Protein AF-D2K7D6-F1 (afdb_monomer_lite)

InterPro domains:
  IPR004213 Flt3 ligand [PF02947] (32-162)
  IPR004213 Flt3 ligand [PTHR11032] (1-205)
  IPR009079 Four-helical cytokine-like, core [G3DSA:1.20.1250.10] (30-163)
  IPR009079 Four-helical cytokine-like, core [SSF47266] (31-163)

Organism: Sus scrofa (NCBI:txid9823)

Sequence (205 aa):
MVVPAPAWSPTTSLLLLLLLLLLSPGLLGSPDCSFPHSPISSTFANTIRQLSDYLLQDYPVTVASNLQDDELCGAFWRLVLAQRWMGQLKTVAGSQMQKLLEAVNTEIVFVTSCALQPLPSCLRFVQANISHLLQDTSQQLVALKPWITRRNFSRCLELQCQPDPSTLLPPRSPGALEATSLPAPQASLLLLLLLLLLPAALLLL

Radius of gyration: 27.27 Å; chains: 1; bounding box: 78×63×63 Å

Foldseek 3Di:
DDDDDDPDDPVVVVVVVVVVVVVPPPPPPLFWAADQDQLADPCLLVLLVVLVVPDPQQPKDKFWPFFDPDLQQPLLVLLVRLLVVLVVCLVVDDPVSNVSSVSNNSNRVSSVVTQADDADPPTDIDIDTVNVSSVSNVVSSVSCRVCRNPDICSVNSYTDGHPDPVPPDPDPDPDDDDDDDDDDDPPPVVVVVVVVCVVVVVVVD

Structure (mmCIF, N/CA/C/O backbone):
data_AF-D2K7D6-F1
#
_entry.id   AF-D2K7D6-F1
#
loop_
_atom_site.group_PDB
_atom_site.id
_atom_site.type_symbol
_atom_site.label_atom_id
_atom_site.label_alt_id
_atom_site.label_comp_id
_atom_site.label_asym_id
_atom_site.label_entity_id
_atom_site.label_seq_id
_atom_site.pdbx_PDB_ins_code
_atom_site.Cartn_x
_atom_site.Cartn_y
_atom_site.Cartn_z
_atom_site.occupancy
_atom_site.B_iso_or_equiv
_atom_site.auth_seq_id
_atom_site.auth_comp_id
_atom_site.auth_asym_id
_atom_site.auth_atom_id
_atom_site.pdbx_PDB_model_num
ATOM 1 N N . MET A 1 1 ? 60.809 44.481 -20.560 1.00 37.22 1 MET A N 1
ATOM 2 C CA . MET A 1 1 ? 59.369 44.630 -20.261 1.00 37.22 1 MET A CA 1
ATOM 3 C C . MET A 1 1 ? 58.824 43.243 -19.978 1.00 37.22 1 MET A C 1
ATOM 5 O O . MET A 1 1 ? 58.854 42.415 -20.876 1.00 37.22 1 MET A O 1
ATOM 9 N N . VAL A 1 2 ? 58.443 42.954 -18.735 1.00 41.75 2 VAL A N 1
ATOM 10 C CA . VAL A 1 2 ? 57.809 41.680 -18.365 1.00 41.75 2 VAL A CA 1
ATOM 11 C C . VAL A 1 2 ? 56.326 41.975 -18.196 1.00 41.75 2 VAL A C 1
ATOM 13 O O . VAL A 1 2 ? 55.949 42.752 -17.325 1.00 41.75 2 VAL A O 1
ATOM 16 N N . VAL A 1 3 ? 55.513 41.413 -19.086 1.00 40.88 3 VAL A N 1
ATOM 17 C CA . VAL A 1 3 ? 54.052 41.428 -18.989 1.00 40.88 3 VAL A CA 1
ATOM 18 C C . VAL A 1 3 ? 53.661 40.315 -18.015 1.00 40.88 3 VAL A C 1
ATOM 20 O O . VAL A 1 3 ? 54.024 39.165 -18.271 1.00 40.88 3 VAL A O 1
ATOM 23 N N . PRO A 1 4 ? 52.966 40.593 -16.900 1.00 46.28 4 PRO A N 1
ATOM 24 C CA . PRO A 1 4 ? 52.428 39.526 -16.075 1.00 46.28 4 PRO A CA 1
ATOM 25 C C . PRO A 1 4 ? 51.208 38.927 -16.783 1.00 46.28 4 PRO A C 1
ATOM 27 O O . PRO A 1 4 ? 50.236 39.622 -17.074 1.00 46.28 4 PRO A O 1
ATOM 30 N N . ALA A 1 5 ? 51.279 37.632 -17.089 1.00 48.84 5 ALA A N 1
ATOM 31 C CA . ALA A 1 5 ? 50.125 36.851 -17.514 1.00 48.84 5 ALA A CA 1
ATOM 32 C C . ALA A 1 5 ? 49.114 36.755 -16.353 1.00 48.84 5 ALA A C 1
ATOM 34 O O . ALA A 1 5 ? 49.532 36.650 -15.195 1.00 48.84 5 ALA A O 1
ATOM 35 N N . PRO A 1 6 ? 47.798 36.786 -16.621 1.00 48.72 6 PRO A N 1
ATOM 36 C CA . PRO A 1 6 ? 46.801 36.703 -15.567 1.00 48.72 6 PRO A CA 1
ATOM 37 C C . PRO A 1 6 ? 46.846 35.313 -14.921 1.00 48.72 6 PRO A C 1
ATOM 39 O O . PRO A 1 6 ? 46.703 34.288 -15.585 1.00 48.72 6 PRO A O 1
ATOM 42 N N . ALA A 1 7 ? 47.050 35.288 -13.605 1.00 50.78 7 ALA A N 1
ATOM 43 C CA . ALA A 1 7 ? 46.958 34.087 -12.792 1.00 50.78 7 ALA A CA 1
ATOM 44 C C . ALA A 1 7 ? 45.483 33.682 -12.669 1.00 50.78 7 ALA A C 1
ATOM 46 O O . ALA A 1 7 ? 44.746 34.215 -11.840 1.00 50.78 7 ALA A O 1
ATOM 47 N N . TRP A 1 8 ? 45.028 32.762 -13.515 1.00 48.84 8 TRP A N 1
ATOM 48 C CA . TRP A 1 8 ? 43.714 32.147 -13.350 1.00 48.84 8 TRP A CA 1
ATOM 49 C C . TRP A 1 8 ? 43.804 31.136 -12.211 1.00 48.84 8 TRP A C 1
ATOM 51 O O . TRP A 1 8 ? 44.535 30.148 -12.283 1.00 48.84 8 TRP A O 1
ATOM 61 N N . SER A 1 9 ? 43.110 31.428 -1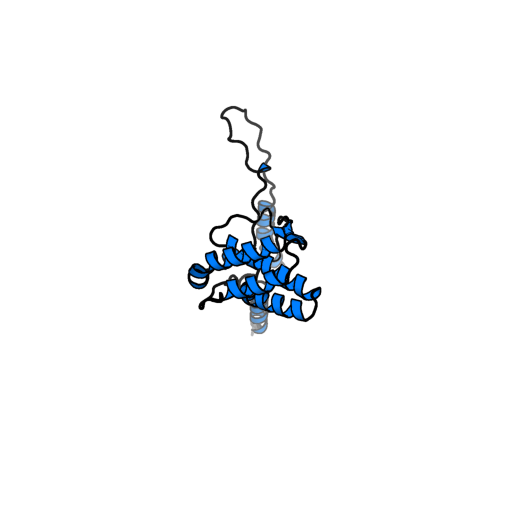1.114 1.00 56.53 9 SER A N 1
ATOM 62 C CA . SER A 1 9 ? 43.098 30.583 -9.929 1.00 56.53 9 SER A CA 1
ATOM 63 C C . SER A 1 9 ? 42.321 29.284 -10.214 1.00 56.53 9 SER A C 1
ATOM 65 O O . SER A 1 9 ? 41.151 29.339 -10.604 1.00 56.53 9 SER A O 1
ATOM 67 N N . PRO A 1 10 ? 42.914 28.094 -9.992 1.00 55.75 10 PRO A N 1
ATOM 68 C CA . PRO A 1 10 ? 42.275 26.800 -10.276 1.00 55.75 10 PRO A CA 1
ATOM 69 C C . PRO A 1 10 ? 41.040 26.514 -9.399 1.00 55.75 10 PRO A C 1
ATOM 71 O O . PRO A 1 10 ? 40.272 25.594 -9.670 1.00 55.75 10 PRO A O 1
ATOM 74 N N . THR A 1 11 ? 40.807 27.324 -8.366 1.00 58.69 11 THR A N 1
ATOM 75 C CA . THR A 1 11 ? 39.645 27.249 -7.472 1.00 58.69 11 THR A CA 1
ATOM 76 C C . THR A 1 11 ? 38.345 27.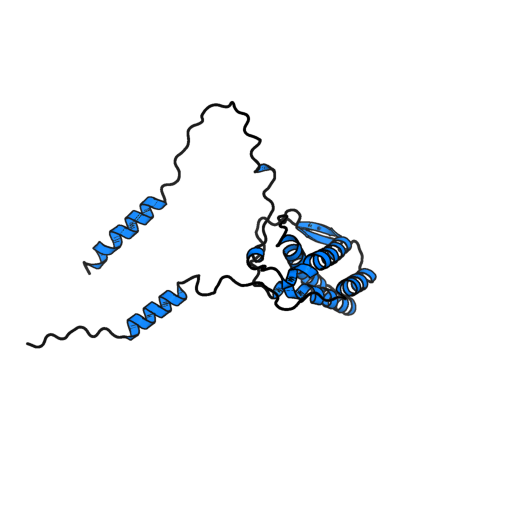739 -8.111 1.00 58.69 11 THR A C 1
ATOM 78 O O . THR A 1 11 ? 37.277 27.256 -7.741 1.00 58.69 11 THR A O 1
ATOM 81 N N . THR A 1 12 ? 38.406 28.640 -9.098 1.00 59.56 12 THR A N 1
ATOM 82 C CA . THR A 1 12 ? 37.202 29.161 -9.775 1.00 59.56 12 THR A CA 1
ATOM 83 C C . THR A 1 12 ? 36.554 28.126 -10.695 1.00 59.56 12 THR A C 1
ATOM 85 O O . THR A 1 12 ? 35.333 27.999 -10.693 1.00 59.56 12 THR A O 1
ATOM 88 N N . SER A 1 13 ? 37.353 27.313 -11.398 1.00 64.19 13 SER A N 1
ATOM 89 C CA . SER A 1 13 ? 36.845 26.199 -12.219 1.00 64.19 13 SER A CA 1
ATOM 90 C C . SER A 1 13 ? 36.208 25.090 -11.382 1.00 64.19 13 SER A C 1
ATOM 92 O O . SER A 1 13 ? 35.187 24.543 -11.783 1.00 64.19 13 SER A O 1
ATOM 94 N N . LEU A 1 14 ? 36.758 24.788 -10.201 1.00 68.25 14 LEU A N 1
ATOM 95 C CA . LEU A 1 14 ? 36.192 23.800 -9.272 1.00 68.25 14 LEU A CA 1
ATOM 96 C C . LEU A 1 14 ? 34.847 24.253 -8.692 1.00 68.25 14 LEU A C 1
ATOM 98 O O . LEU A 1 14 ? 33.922 23.451 -8.601 1.00 68.25 14 LEU A O 1
ATOM 102 N N . LEU A 1 15 ? 34.723 25.537 -8.344 1.00 69.62 15 LEU A N 1
ATOM 103 C CA . LEU A 1 15 ? 33.465 26.122 -7.873 1.00 69.62 15 LEU A CA 1
ATOM 104 C C . LEU A 1 15 ? 32.396 26.154 -8.968 1.00 69.62 15 LEU A C 1
ATOM 106 O O . LEU A 1 15 ? 31.248 25.817 -8.694 1.00 69.62 15 LEU A O 1
ATOM 110 N N . LEU A 1 16 ? 32.771 26.501 -10.203 1.00 68.81 16 LEU A N 1
ATOM 111 C CA . LEU A 1 16 ? 31.870 26.442 -11.356 1.00 68.81 16 LEU A CA 1
ATOM 112 C C . LEU A 1 16 ? 31.420 25.006 -11.642 1.00 68.81 16 LEU A C 1
ATOM 114 O O . LEU A 1 16 ? 30.233 24.784 -11.850 1.00 68.81 16 LEU A O 1
ATOM 118 N N . LEU A 1 17 ? 32.329 24.028 -11.584 1.00 68.25 17 LEU A N 1
ATOM 119 C CA . LEU A 1 17 ? 32.000 22.615 -11.783 1.00 68.25 17 LEU A CA 1
ATOM 120 C C . LEU A 1 17 ? 31.064 22.086 -10.685 1.00 68.25 17 LEU A C 1
ATOM 122 O O . LEU A 1 17 ? 30.105 21.382 -10.986 1.00 68.25 17 LEU A O 1
ATOM 126 N N . LEU A 1 18 ? 31.310 22.458 -9.423 1.00 71.56 18 LEU A N 1
ATOM 127 C CA . LEU A 1 18 ? 30.457 22.103 -8.287 1.00 71.56 18 LEU A CA 1
ATOM 128 C C . LEU A 1 18 ? 29.068 22.748 -8.406 1.00 71.56 18 LEU A C 1
ATOM 130 O O . LEU A 1 18 ? 28.060 22.094 -8.153 1.00 71.56 18 LEU A O 1
ATOM 134 N N . LEU A 1 19 ? 29.010 24.011 -8.836 1.00 71.38 19 LEU A N 1
ATOM 135 C CA . LEU A 1 19 ? 27.761 24.728 -9.078 1.00 71.38 19 LEU A CA 1
ATOM 136 C C . LEU A 1 19 ? 26.983 24.108 -10.248 1.00 71.38 19 LEU A C 1
ATOM 138 O O . LEU A 1 19 ? 25.782 23.909 -10.124 1.00 71.38 19 LEU A O 1
ATOM 142 N N . LEU A 1 20 ? 27.651 23.721 -11.341 1.00 66.38 20 LEU A N 1
ATOM 143 C CA . LEU A 1 20 ? 27.042 22.971 -12.449 1.00 66.38 20 LEU A CA 1
ATOM 144 C C . LEU A 1 20 ? 26.535 21.591 -12.006 1.00 66.38 20 LEU A C 1
ATOM 146 O O . LEU A 1 20 ? 25.467 21.175 -12.451 1.00 66.38 20 LEU A O 1
ATOM 150 N N . LEU A 1 21 ? 27.247 20.903 -11.106 1.00 61.72 21 LEU A N 1
ATOM 151 C CA . LEU A 1 21 ? 26.786 19.642 -10.515 1.00 61.72 21 LEU A CA 1
ATOM 152 C C . LEU A 1 21 ? 25.513 19.834 -9.678 1.00 61.72 21 LEU A C 1
ATOM 154 O O . LEU A 1 21 ? 24.592 19.029 -9.772 1.00 61.72 21 LEU A O 1
ATOM 158 N N . LEU A 1 22 ? 25.454 20.910 -8.887 1.00 61.81 22 LEU A N 1
ATOM 159 C CA . LEU A 1 22 ? 24.301 21.265 -8.051 1.00 61.81 22 LEU A CA 1
ATOM 160 C C . LEU A 1 22 ? 23.106 21.776 -8.872 1.00 61.81 22 LEU A C 1
ATOM 162 O O . LEU A 1 22 ? 21.964 21.601 -8.456 1.00 61.81 22 LEU A O 1
ATOM 166 N N . LEU A 1 23 ? 23.359 22.398 -10.029 1.00 60.03 23 LEU A N 1
ATOM 167 C CA . LEU A 1 23 ? 22.335 22.903 -10.952 1.00 60.03 23 LEU A CA 1
ATOM 168 C C . LEU A 1 23 ? 21.875 21.864 -11.981 1.00 60.03 23 LEU A C 1
ATOM 170 O O . LEU A 1 23 ? 20.952 22.152 -12.739 1.00 60.03 23 LEU A O 1
ATOM 174 N N . SER A 1 24 ? 22.486 20.677 -12.023 1.00 50.28 24 SER A N 1
ATOM 175 C CA . SER A 1 24 ? 22.060 19.577 -12.888 1.00 50.28 24 SER A CA 1
ATOM 176 C C . SER A 1 24 ? 20.915 18.813 -12.216 1.00 50.28 24 SER A C 1
ATOM 178 O O . SER A 1 24 ? 21.180 18.009 -11.321 1.00 50.28 24 SER A O 1
ATOM 180 N N . PRO A 1 25 ? 19.651 18.937 -12.664 1.00 51.78 25 PRO A N 1
ATOM 181 C CA . PRO A 1 25 ? 18.528 18.196 -12.084 1.00 51.78 25 PRO A CA 1
ATOM 182 C C . PRO A 1 25 ? 18.552 16.695 -12.450 1.00 51.78 25 PRO A C 1
ATOM 184 O O . PRO A 1 25 ? 17.555 16.005 -12.273 1.00 51.78 25 PRO A O 1
ATOM 187 N N . GLY A 1 26 ? 19.659 16.191 -13.009 1.00 49.06 26 GLY A N 1
ATOM 188 C CA . GLY A 1 26 ? 19.731 14.909 -13.716 1.00 49.06 26 GLY A CA 1
ATOM 189 C C . GLY A 1 26 ? 20.963 14.050 -13.423 1.00 49.06 26 GLY A C 1
ATOM 190 O O . GLY A 1 26 ? 21.251 13.152 -14.206 1.00 49.06 26 GLY A O 1
ATOM 191 N N . LEU A 1 27 ? 21.706 14.308 -12.336 1.00 42.00 27 LEU A N 1
ATOM 192 C CA . LEU A 1 27 ? 22.796 13.420 -11.880 1.00 42.00 27 LEU A CA 1
ATOM 193 C C . LEU A 1 27 ? 22.368 12.412 -10.802 1.00 42.00 27 LEU A C 1
ATOM 195 O O . LEU A 1 27 ? 23.101 11.460 -10.540 1.00 42.00 27 LEU A O 1
ATOM 199 N N . LEU A 1 28 ? 21.168 12.555 -10.230 1.00 49.25 28 LEU A N 1
ATOM 200 C CA . LEU A 1 28 ? 20.452 11.388 -9.727 1.00 49.25 28 LEU A CA 1
ATOM 201 C C . LEU A 1 28 ? 19.861 10.710 -10.958 1.00 49.25 28 LEU A C 1
ATOM 203 O O . LEU A 1 28 ? 18.967 11.270 -11.591 1.00 49.25 28 LEU A O 1
ATOM 207 N N . GLY A 1 29 ? 20.372 9.532 -11.316 1.00 50.28 29 GLY A N 1
ATOM 208 C CA . GLY A 1 29 ? 19.696 8.677 -12.288 1.00 50.28 29 GLY A CA 1
ATOM 209 C C . GLY A 1 29 ? 18.206 8.591 -11.953 1.00 50.28 29 GLY A C 1
ATOM 210 O O . GLY A 1 29 ? 17.836 8.681 -10.778 1.00 50.28 29 GLY A O 1
ATOM 211 N N . SER A 1 30 ? 17.360 8.473 -12.983 1.00 55.94 30 SER A N 1
ATOM 212 C CA . SER A 1 30 ? 15.923 8.238 -12.794 1.00 55.94 30 SER A CA 1
ATOM 213 C C . SER A 1 30 ? 15.748 7.231 -11.658 1.00 55.94 30 SER A C 1
ATOM 215 O O . SER A 1 30 ? 16.384 6.178 -11.733 1.00 55.94 30 SER A O 1
ATOM 217 N N . PRO A 1 31 ? 14.972 7.541 -10.602 1.00 74.19 31 PRO A N 1
ATOM 218 C CA . PRO A 1 31 ? 14.850 6.639 -9.471 1.00 74.19 31 PRO A CA 1
ATOM 219 C C . PRO A 1 31 ? 14.444 5.260 -9.988 1.00 74.19 31 PRO A C 1
ATOM 221 O O . PRO A 1 31 ? 13.427 5.112 -10.667 1.00 74.19 31 PRO A O 1
ATOM 224 N N . ASP A 1 32 ? 15.296 4.270 -9.737 1.00 89.00 32 ASP A N 1
ATOM 225 C CA . ASP A 1 32 ? 15.058 2.918 -10.204 1.00 89.00 32 ASP A CA 1
ATOM 226 C C . ASP A 1 32 ? 14.166 2.173 -9.214 1.00 89.00 32 ASP A C 1
ATOM 228 O O . ASP A 1 32 ? 14.397 2.192 -8.006 1.00 89.00 32 ASP A O 1
ATOM 232 N N . CYS A 1 33 ? 13.136 1.500 -9.726 1.00 95.44 33 CYS A N 1
ATOM 233 C CA . CYS A 1 33 ? 12.249 0.662 -8.927 1.00 95.44 33 CYS A CA 1
ATOM 234 C C . CYS A 1 33 ? 12.210 -0.738 -9.539 1.00 95.44 33 CYS A C 1
ATOM 236 O O . CYS A 1 33 ? 11.557 -0.990 -10.551 1.00 95.44 33 CYS A O 1
ATOM 238 N N . SER A 1 34 ? 12.957 -1.663 -8.942 1.00 96.38 34 SER A N 1
ATOM 239 C CA . SER A 1 34 ? 12.969 -3.077 -9.318 1.00 96.38 34 SER A CA 1
ATOM 240 C C . SER A 1 34 ? 13.308 -3.937 -8.105 1.00 96.38 34 SER A C 1
ATOM 242 O O . SER A 1 34 ? 13.940 -3.465 -7.160 1.00 96.38 34 SER A O 1
ATOM 244 N N . PHE A 1 35 ? 12.878 -5.198 -8.125 1.00 96.88 35 PHE A N 1
ATOM 245 C CA . PHE A 1 35 ? 13.031 -6.106 -6.992 1.00 96.88 35 PHE A CA 1
ATOM 246 C C . PHE A 1 35 ? 13.823 -7.349 -7.418 1.00 96.88 35 PHE A C 1
ATOM 248 O O . PHE A 1 35 ? 13.257 -8.243 -8.045 1.00 96.88 35 PHE A O 1
ATOM 255 N N . PRO A 1 36 ? 15.124 -7.452 -7.087 1.00 95.12 36 PRO A N 1
ATOM 256 C CA . PRO A 1 36 ? 15.937 -8.622 -7.444 1.00 95.12 36 PRO A CA 1
ATOM 257 C C . PRO A 1 36 ? 15.426 -9.926 -6.815 1.00 95.12 36 PRO A C 1
ATOM 259 O O . PRO A 1 36 ? 15.529 -11.006 -7.397 1.00 95.12 36 PRO A O 1
ATOM 262 N N . HIS A 1 37 ? 14.844 -9.819 -5.622 1.00 96.50 37 HIS A N 1
ATOM 263 C CA . HIS A 1 37 ? 14.204 -10.911 -4.900 1.00 96.50 37 HIS A CA 1
ATOM 264 C C . HIS A 1 37 ? 12.731 -10.589 -4.693 1.00 96.50 37 HIS A C 1
ATOM 266 O O . HIS A 1 37 ? 12.361 -9.421 -4.614 1.00 96.50 37 HIS A O 1
ATOM 272 N N . SER A 1 38 ? 11.884 -11.618 -4.616 1.00 97.31 38 SER A N 1
ATOM 273 C CA . SER A 1 38 ? 10.446 -11.403 -4.446 1.00 97.31 38 SER A CA 1
ATOM 274 C C . SER A 1 38 ? 10.173 -10.849 -3.046 1.00 97.31 38 SER A C 1
ATOM 276 O O . SER A 1 38 ? 10.440 -11.558 -2.075 1.00 97.31 38 SER A O 1
ATOM 278 N N . PRO A 1 39 ? 9.624 -9.626 -2.918 1.00 97.69 39 PRO A N 1
ATOM 279 C CA . PRO A 1 39 ? 9.245 -9.083 -1.620 1.00 97.69 39 PRO A CA 1
ATOM 280 C C . PRO A 1 39 ? 7.881 -9.613 -1.150 1.00 97.69 39 PRO A C 1
ATOM 282 O O . PRO A 1 39 ? 7.474 -9.358 -0.023 1.00 97.69 39 PRO A O 1
ATOM 285 N N . ILE A 1 40 ? 7.157 -10.336 -2.013 1.00 98.19 40 ILE A N 1
ATOM 286 C CA . ILE A 1 40 ? 5.804 -10.827 -1.752 1.00 98.19 40 ILE A CA 1
ATOM 287 C C . ILE A 1 40 ? 5.894 -12.229 -1.148 1.00 98.19 40 ILE A C 1
ATOM 289 O O . ILE A 1 40 ? 6.286 -13.184 -1.831 1.00 98.19 40 ILE A O 1
ATOM 293 N N . SER A 1 41 ? 5.462 -12.365 0.107 1.00 98.19 41 SER A N 1
ATOM 294 C CA . SER A 1 41 ? 5.402 -13.636 0.838 1.00 98.19 41 SER A CA 1
ATOM 295 C C . SER A 1 41 ? 4.561 -14.704 0.118 1.00 98.19 41 SER A C 1
ATOM 297 O O . SER A 1 41 ? 3.809 -14.428 -0.816 1.00 98.19 41 SER A O 1
ATOM 299 N N . SER A 1 42 ? 4.672 -15.972 0.507 1.00 97.62 42 SER A N 1
ATOM 300 C CA . SER A 1 42 ? 3.695 -17.010 0.138 1.00 97.62 42 SER A CA 1
ATOM 301 C C . SER A 1 42 ? 2.474 -17.029 1.067 1.00 97.62 42 SER A C 1
ATOM 303 O O . SER A 1 42 ? 1.453 -17.613 0.710 1.00 97.62 42 SER A O 1
ATOM 305 N N . THR A 1 43 ? 2.555 -16.385 2.235 1.00 98.00 43 THR A N 1
ATOM 306 C CA . THR A 1 43 ? 1.541 -16.460 3.297 1.00 98.00 43 THR A CA 1
ATOM 307 C C . THR A 1 43 ? 0.637 -15.234 3.396 1.00 98.00 43 THR A C 1
ATOM 309 O O . THR A 1 43 ? -0.274 -15.253 4.222 1.00 98.00 43 THR A O 1
ATOM 312 N N . PHE A 1 44 ? 0.815 -14.209 2.550 1.00 98.44 44 PHE A N 1
ATOM 313 C CA . PHE A 1 44 ? 0.068 -12.942 2.644 1.00 98.44 44 PHE A CA 1
ATOM 314 C C . PHE A 1 44 ? -1.451 -13.132 2.716 1.00 98.44 44 PHE A C 1
ATOM 316 O O . PHE A 1 44 ? -2.128 -12.439 3.468 1.00 98.44 44 PHE A O 1
ATOM 323 N N . ALA A 1 45 ? -2.007 -14.098 1.977 1.00 98.44 45 ALA A N 1
ATOM 324 C CA . ALA A 1 45 ? -3.445 -14.353 1.971 1.00 98.44 45 ALA A CA 1
ATOM 325 C C . ALA A 1 45 ? -3.954 -14.817 3.345 1.00 98.44 45 ALA A C 1
ATOM 327 O O . ALA A 1 45 ? -5.070 -14.486 3.739 1.00 98.44 45 ALA A O 1
ATOM 328 N N . ASN A 1 46 ? -3.134 -15.565 4.089 1.00 98.50 46 ASN A N 1
ATOM 329 C CA . ASN A 1 46 ? -3.459 -15.956 5.453 1.00 98.50 46 ASN A CA 1
ATOM 330 C C . ASN A 1 46 ? -3.342 -14.771 6.417 1.00 98.50 46 ASN A C 1
ATOM 332 O O . ASN A 1 46 ? -4.234 -14.582 7.235 1.00 98.50 46 ASN A O 1
ATOM 336 N N . THR A 1 47 ? -2.300 -13.950 6.272 1.00 98.56 47 THR A N 1
ATOM 337 C CA . THR A 1 47 ? -2.111 -12.724 7.062 1.00 98.56 47 THR A CA 1
ATOM 338 C C . THR A 1 47 ? -3.300 -11.765 6.904 1.00 98.56 47 THR A C 1
ATOM 340 O O . THR A 1 47 ? -3.849 -11.280 7.891 1.00 98.56 47 THR A O 1
ATOM 343 N N . ILE A 1 48 ? -3.765 -11.550 5.667 1.00 98.62 48 ILE A N 1
ATOM 344 C CA . ILE A 1 48 ? -4.928 -10.699 5.363 1.00 98.62 48 ILE A CA 1
ATOM 345 C C . ILE A 1 48 ? -6.222 -11.294 5.932 1.00 98.62 48 ILE A C 1
ATOM 347 O O . ILE A 1 48 ? -7.028 -10.565 6.511 1.00 98.62 48 ILE A O 1
ATOM 351 N N . ARG A 1 49 ? -6.421 -12.614 5.808 1.00 98.19 49 ARG A N 1
ATOM 352 C CA . ARG A 1 49 ? -7.592 -13.297 6.380 1.00 98.19 49 ARG A CA 1
ATOM 353 C C . ARG A 1 49 ? -7.647 -13.141 7.897 1.00 98.19 49 ARG A C 1
ATOM 355 O O . ARG A 1 49 ? -8.684 -12.756 8.416 1.00 98.19 49 ARG A O 1
ATOM 362 N N . GLN A 1 50 ? -6.519 -13.350 8.577 1.00 98.19 50 GLN A N 1
ATOM 363 C CA . GLN A 1 50 ? -6.428 -13.178 10.025 1.00 98.19 50 GLN A CA 1
ATOM 364 C C . GLN A 1 50 ? -6.817 -11.768 10.461 1.00 98.19 50 GLN A C 1
ATOM 366 O O . GLN A 1 50 ? -7.508 -11.631 11.455 1.00 98.19 50 GLN A O 1
ATOM 371 N N . LEU A 1 51 ? -6.422 -10.718 9.735 1.00 98.44 51 LEU A N 1
ATOM 372 C CA . LEU A 1 51 ? -6.900 -9.365 10.031 1.00 98.44 51 LEU A CA 1
ATOM 373 C C . LEU A 1 51 ? -8.422 -9.250 9.829 1.00 98.44 51 LEU A C 1
ATOM 375 O O . LEU A 1 51 ? -9.113 -8.692 10.680 1.00 98.44 51 LEU A O 1
ATOM 379 N N . SER A 1 52 ? -8.940 -9.780 8.717 1.00 97.88 52 SER A N 1
ATOM 380 C CA . SER A 1 52 ? -10.368 -9.725 8.382 1.00 97.88 52 SER A CA 1
ATOM 381 C C . SER A 1 52 ? -11.254 -10.387 9.444 1.00 97.88 52 SER A C 1
ATOM 383 O O . SER A 1 52 ? -12.314 -9.849 9.751 1.00 97.88 52 SER A O 1
ATOM 385 N N . ASP A 1 53 ? -10.796 -11.474 10.073 1.00 98.00 53 ASP A N 1
ATOM 386 C CA . ASP A 1 53 ? -11.535 -12.188 11.128 1.00 98.00 53 ASP A CA 1
ATOM 387 C C . ASP A 1 53 ? -11.835 -11.316 12.369 1.00 98.00 53 ASP A C 1
ATOM 389 O O . ASP A 1 53 ? -12.766 -11.609 13.119 1.00 98.00 53 ASP A O 1
ATOM 393 N N . TYR A 1 54 ? -11.079 -10.230 12.583 1.00 97.38 54 TYR A N 1
ATOM 394 C CA . TYR A 1 54 ? -11.241 -9.318 13.726 1.00 97.38 54 TYR A CA 1
ATOM 395 C C . TYR A 1 54 ? -11.769 -7.926 13.342 1.00 97.38 54 TYR A C 1
ATOM 397 O O . TYR A 1 54 ? -11.902 -7.066 14.218 1.00 97.38 54 TYR A O 1
ATOM 405 N N . LEU A 1 55 ? -12.046 -7.665 12.060 1.00 95.94 55 LEU A N 1
ATOM 406 C CA . LEU A 1 55 ? -12.502 -6.357 11.588 1.00 95.94 55 LEU A CA 1
ATOM 407 C C . LEU A 1 55 ? -14.024 -6.266 11.472 1.00 95.94 55 LEU A C 1
ATOM 409 O O . LEU A 1 55 ? -14.708 -7.202 11.063 1.00 95.94 55 LEU A O 1
ATOM 413 N N . LEU A 1 56 ? -14.540 -5.064 11.727 1.00 97.25 56 LEU A N 1
ATOM 414 C CA . LEU A 1 56 ? -15.854 -4.661 11.234 1.00 97.25 56 LEU A CA 1
ATOM 415 C C . LEU A 1 56 ? -15.749 -4.501 9.715 1.00 97.25 56 LEU A C 1
ATOM 417 O O . LEU A 1 56 ? -15.074 -3.597 9.224 1.00 97.25 56 LEU A O 1
ATOM 421 N N . GLN A 1 57 ? -16.355 -5.425 8.971 1.00 97.00 57 GLN A N 1
ATOM 422 C CA . GLN A 1 57 ? -16.131 -5.577 7.528 1.00 97.00 57 GLN A CA 1
ATOM 423 C C . GLN A 1 57 ? -16.572 -4.365 6.699 1.00 97.00 57 GLN A C 1
ATOM 425 O O . GLN A 1 57 ? -16.099 -4.182 5.576 1.00 97.00 57 GLN A O 1
ATOM 430 N N . ASP A 1 58 ? -17.466 -3.553 7.249 1.00 97.94 58 ASP A N 1
ATOM 431 C CA . ASP A 1 58 ? -18.040 -2.327 6.703 1.00 97.94 58 ASP A CA 1
ATOM 432 C C . ASP A 1 58 ? -17.335 -1.053 7.194 1.00 97.94 58 ASP A C 1
ATOM 434 O O . ASP A 1 58 ? -17.774 0.049 6.866 1.00 97.94 58 ASP A O 1
ATOM 438 N N . TYR A 1 59 ? -16.227 -1.177 7.940 1.00 98.19 59 TYR A N 1
ATOM 439 C CA . TYR A 1 59 ? -15.447 -0.019 8.368 1.00 98.19 59 TYR A CA 1
ATOM 440 C C . TYR A 1 59 ? -15.090 0.861 7.154 1.00 98.19 59 TYR A C 1
ATOM 442 O O . TYR A 1 59 ? -14.544 0.342 6.169 1.00 98.19 59 TYR A O 1
ATOM 450 N N . PRO A 1 60 ? -15.389 2.173 7.201 1.00 98.25 60 PRO A N 1
ATOM 451 C CA . PRO A 1 60 ? -15.257 3.042 6.044 1.00 98.25 60 PRO A CA 1
ATOM 452 C C . PRO A 1 60 ? -13.785 3.340 5.747 1.00 98.25 60 PRO A C 1
ATOM 454 O O . PRO A 1 60 ? -13.063 3.912 6.563 1.00 98.25 60 PRO A O 1
ATOM 457 N N . VAL A 1 61 ? -13.363 2.990 4.538 1.00 98.31 61 VAL A N 1
ATOM 458 C CA . VAL A 1 61 ? -12.067 3.344 3.949 1.00 98.31 61 VAL A CA 1
ATOM 459 C C . VAL A 1 61 ? -12.288 4.032 2.605 1.00 98.31 61 VAL A C 1
ATOM 461 O O . VAL A 1 61 ? -13.426 4.237 2.181 1.00 98.31 61 VAL A O 1
ATOM 464 N N . THR A 1 62 ? -11.216 4.393 1.906 1.00 97.56 62 THR A N 1
ATOM 465 C CA . THR A 1 62 ? -11.305 4.953 0.557 1.00 97.56 62 THR A CA 1
ATOM 466 C C . THR A 1 62 ? -10.473 4.180 -0.450 1.00 97.56 62 THR A C 1
ATOM 468 O O . THR A 1 62 ? -9.389 3.687 -0.149 1.00 97.56 62 THR A O 1
ATOM 471 N N . VAL A 1 63 ? -10.970 4.115 -1.680 1.00 96.81 63 VAL A N 1
ATOM 472 C CA . VAL A 1 63 ? -10.257 3.548 -2.830 1.00 96.81 63 VAL A CA 1
ATOM 473 C C . VAL A 1 63 ? -10.220 4.571 -3.958 1.00 96.81 63 VAL A C 1
ATOM 475 O O . VAL A 1 63 ? -11.111 5.417 -4.068 1.00 96.81 63 VAL A O 1
ATOM 478 N N . ALA A 1 64 ? -9.172 4.533 -4.781 1.00 96.81 64 ALA A N 1
ATOM 479 C CA . ALA A 1 64 ? -9.094 5.405 -5.947 1.00 96.81 64 ALA A CA 1
ATOM 480 C C . ALA A 1 64 ? -10.103 4.949 -7.011 1.00 96.81 64 ALA A C 1
ATOM 482 O O . ALA A 1 64 ? -10.107 3.791 -7.418 1.00 96.81 64 ALA A O 1
ATOM 483 N N . SER A 1 65 ? -10.949 5.875 -7.453 1.00 95.69 65 SER A N 1
ATOM 484 C CA . SER A 1 65 ? -12.032 5.632 -8.420 1.00 95.69 65 SER A CA 1
ATOM 485 C C . SER A 1 65 ? -11.622 5.863 -9.871 1.00 95.69 65 SER A C 1
ATOM 487 O O . SER A 1 65 ? -12.216 5.290 -10.776 1.00 95.69 65 SER A O 1
ATOM 489 N N . ASN A 1 66 ? -10.607 6.696 -10.090 1.00 96.62 66 ASN A N 1
ATOM 490 C CA . ASN A 1 66 ? -10.118 7.093 -11.407 1.00 96.62 66 ASN A CA 1
ATOM 491 C C . ASN A 1 66 ? -8.619 6.817 -11.560 1.00 96.62 66 ASN A C 1
ATOM 493 O O . ASN A 1 66 ? -7.936 7.529 -12.289 1.00 96.62 66 ASN A O 1
ATOM 497 N N . LEU A 1 67 ? -8.079 5.839 -10.833 1.00 96.81 67 LEU A N 1
ATOM 498 C CA . LEU A 1 67 ? -6.708 5.397 -11.063 1.00 96.81 67 LEU A CA 1
ATOM 499 C C . LEU A 1 67 ? -6.624 4.813 -12.478 1.00 96.81 67 LEU A C 1
ATOM 501 O O . LEU A 1 67 ? -7.483 4.016 -12.851 1.00 96.81 67 LEU A O 1
ATOM 505 N N . GLN A 1 68 ? -5.621 5.216 -13.258 1.00 96.06 68 GLN A N 1
ATOM 506 C CA . GLN A 1 68 ? -5.447 4.714 -14.616 1.00 96.06 68 GLN A CA 1
ATOM 507 C C . GLN A 1 68 ? -5.304 3.190 -14.603 1.00 96.06 68 GLN A C 1
ATOM 509 O O . GLN A 1 68 ? -4.551 2.627 -13.801 1.00 96.06 68 GLN A O 1
ATOM 514 N N . ASP A 1 69 ? -6.019 2.533 -15.512 1.00 93.19 69 ASP A N 1
ATOM 515 C CA . ASP A 1 69 ? -5.884 1.099 -15.714 1.00 93.19 69 ASP A CA 1
ATOM 516 C C . ASP A 1 69 ? -4.640 0.814 -16.562 1.00 93.19 69 ASP A C 1
ATOM 518 O O . ASP A 1 69 ? -4.664 0.884 -17.790 1.00 93.19 69 ASP A O 1
ATOM 522 N N . ASP A 1 70 ? -3.520 0.585 -15.878 1.00 95.69 70 ASP A N 1
ATOM 523 C CA . ASP A 1 70 ? -2.227 0.267 -16.480 1.00 95.69 70 ASP A CA 1
ATOM 524 C C . ASP A 1 70 ? -1.822 -1.175 -16.134 1.00 95.69 70 ASP A C 1
ATOM 526 O O . ASP A 1 70 ? -1.780 -1.563 -14.963 1.00 95.69 70 ASP A O 1
ATOM 530 N N . GLU A 1 71 ? -1.495 -1.979 -17.150 1.00 93.25 71 GLU A N 1
ATOM 531 C CA . GLU A 1 71 ? -1.160 -3.401 -16.980 1.00 93.25 71 GLU A CA 1
ATOM 532 C C . GLU A 1 71 ? 0.127 -3.650 -16.174 1.00 93.25 71 GLU A C 1
ATOM 534 O O . GLU A 1 71 ? 0.319 -4.734 -15.613 1.00 93.25 71 GLU A O 1
ATOM 539 N N . LEU A 1 72 ? 1.053 -2.688 -16.148 1.00 94.69 72 LEU A N 1
ATOM 540 C CA . LEU A 1 72 ? 2.310 -2.783 -15.410 1.00 94.69 72 LEU A CA 1
ATOM 541 C C . LEU A 1 72 ? 2.156 -2.219 -13.995 1.00 94.69 72 LEU A C 1
ATOM 543 O O . LEU A 1 72 ? 2.585 -2.848 -13.026 1.00 94.69 72 LEU A O 1
ATOM 547 N N . CYS A 1 73 ? 1.571 -1.030 -13.891 1.00 97.25 73 CYS A N 1
ATOM 548 C CA . CYS A 1 73 ? 1.590 -0.213 -12.690 1.00 97.25 73 CYS A CA 1
ATOM 549 C C . CYS A 1 73 ? 0.304 -0.300 -11.869 1.00 97.25 73 CYS A C 1
ATOM 551 O O . CYS A 1 73 ? 0.350 -0.037 -10.671 1.00 97.25 73 CYS A O 1
ATOM 553 N N . GLY A 1 74 ? -0.823 -0.714 -12.453 1.00 96.88 74 GLY A N 1
ATOM 554 C CA . GLY A 1 74 ? -2.129 -0.688 -11.794 1.00 96.88 74 GLY A CA 1
ATOM 555 C C . GLY A 1 74 ? -2.161 -1.478 -10.484 1.00 96.88 74 GLY A C 1
ATOM 556 O O . GLY A 1 74 ? -2.592 -0.957 -9.454 1.00 96.88 74 GLY A O 1
ATOM 557 N N . ALA A 1 75 ? -1.644 -2.711 -10.483 1.00 97.56 75 ALA A N 1
ATOM 558 C CA . ALA A 1 75 ? -1.547 -3.516 -9.262 1.00 97.56 75 ALA A CA 1
ATOM 559 C C . ALA A 1 75 ? -0.613 -2.878 -8.225 1.00 97.56 75 ALA A C 1
ATOM 561 O O . ALA A 1 75 ? -0.943 -2.802 -7.042 1.00 97.56 75 ALA A O 1
ATOM 562 N N . PHE A 1 76 ? 0.533 -2.364 -8.675 1.00 97.94 76 PHE A N 1
ATOM 563 C CA . PHE A 1 76 ? 1.514 -1.709 -7.814 1.00 97.94 76 PHE A CA 1
ATOM 564 C C . PHE A 1 76 ? 0.937 -0.446 -7.152 1.00 97.94 76 PHE A C 1
ATOM 566 O O . PHE A 1 76 ? 1.021 -0.291 -5.937 1.00 97.94 76 PHE A O 1
ATOM 573 N N . TRP A 1 77 ? 0.269 0.419 -7.916 1.00 98.31 77 TRP A N 1
ATOM 574 C CA . TRP A 1 77 ? -0.369 1.637 -7.418 1.00 98.31 77 TRP A CA 1
ATOM 575 C C . TRP A 1 77 ? -1.499 1.362 -6.426 1.00 98.31 77 TRP A C 1
ATOM 577 O O . TRP A 1 77 ? -1.582 2.033 -5.397 1.00 98.31 77 TRP A O 1
ATOM 587 N N . ARG A 1 78 ? -2.347 0.357 -6.677 1.00 98.38 78 ARG A N 1
ATOM 588 C CA . ARG A 1 78 ? -3.386 -0.043 -5.713 1.00 98.38 78 ARG A CA 1
ATOM 589 C C . ARG A 1 78 ? -2.768 -0.508 -4.389 1.00 98.38 78 ARG A C 1
ATOM 591 O O . ARG A 1 78 ? -3.236 -0.092 -3.330 1.00 98.38 78 ARG A O 1
ATOM 598 N N . LEU A 1 79 ? -1.658 -1.254 -4.428 1.00 98.56 79 LEU A N 1
ATOM 599 C CA . LEU A 1 79 ? -0.912 -1.634 -3.221 1.00 98.56 79 LEU A CA 1
ATOM 600 C C . LEU A 1 79 ? -0.274 -0.434 -2.506 1.00 98.56 79 LEU A C 1
ATOM 602 O O . LEU A 1 79 ? -0.303 -0.388 -1.279 1.00 98.56 79 LEU A O 1
ATOM 606 N N . VAL A 1 80 ? 0.234 0.567 -3.234 1.00 98.25 80 VAL A N 1
ATOM 607 C CA . VAL A 1 80 ? 0.715 1.834 -2.644 1.00 98.25 80 VAL A CA 1
ATOM 608 C C . VAL A 1 80 ? -0.390 2.531 -1.851 1.00 98.25 80 VAL A C 1
ATOM 610 O O . VAL A 1 80 ? -0.160 2.997 -0.734 1.00 98.25 80 VAL A O 1
ATOM 613 N N . LEU A 1 81 ? -1.597 2.605 -2.411 1.00 98.44 81 LEU A N 1
ATOM 614 C CA . LEU A 1 81 ? -2.739 3.223 -1.738 1.00 98.44 81 LEU A CA 1
ATOM 615 C C . LEU A 1 81 ? -3.203 2.392 -0.532 1.00 98.44 81 LEU A C 1
ATOM 617 O O . LEU A 1 81 ? -3.465 2.957 0.531 1.00 98.44 81 LEU A O 1
ATOM 621 N N . ALA A 1 82 ? -3.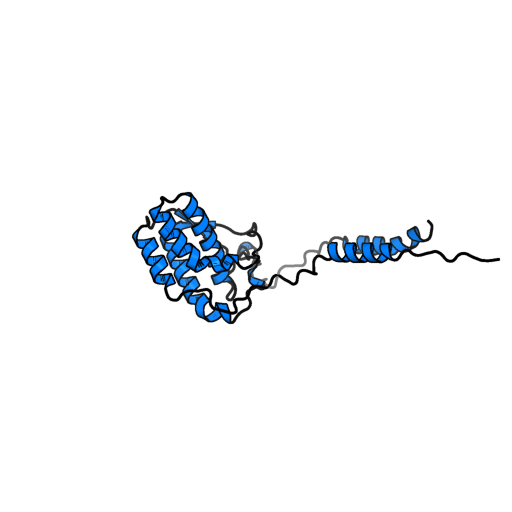232 1.063 -0.659 1.00 98.50 82 ALA A N 1
ATOM 622 C CA . ALA A 1 82 ? -3.549 0.160 0.445 1.00 98.50 82 ALA A CA 1
ATOM 623 C C . ALA A 1 82 ? -2.532 0.259 1.595 1.00 98.50 82 ALA A C 1
ATOM 625 O O . ALA A 1 82 ? -2.921 0.284 2.762 1.00 98.50 82 ALA A O 1
ATOM 626 N N . GLN A 1 83 ? -1.239 0.394 1.285 1.00 98.50 83 GLN A N 1
ATOM 627 C CA . GLN A 1 83 ? -0.175 0.553 2.278 1.00 98.50 83 GLN A CA 1
ATOM 628 C C . GLN A 1 83 ? -0.379 1.822 3.116 1.00 98.50 83 GLN A C 1
ATOM 630 O O . GLN A 1 83 ? -0.277 1.778 4.344 1.00 98.50 83 GLN A O 1
ATOM 635 N N . ARG A 1 84 ? -0.757 2.937 2.481 1.00 97.94 84 ARG A N 1
ATOM 636 C CA . ARG A 1 84 ? -1.089 4.179 3.198 1.00 97.94 84 ARG A CA 1
ATOM 637 C C . ARG A 1 84 ? -2.268 3.987 4.147 1.00 97.94 84 ARG A C 1
ATOM 639 O O . ARG A 1 84 ? -2.199 4.449 5.285 1.00 97.94 84 ARG A O 1
ATOM 646 N N . TRP A 1 85 ? -3.300 3.264 3.712 1.00 98.31 85 TRP A N 1
ATOM 647 C CA . TRP A 1 85 ? -4.434 2.912 4.567 1.00 98.31 85 TRP A CA 1
ATOM 648 C C . TRP A 1 85 ? -4.021 2.056 5.760 1.00 98.31 85 TRP A C 1
ATOM 650 O O . TRP A 1 85 ? -4.416 2.368 6.879 1.00 98.31 85 TRP A O 1
ATOM 660 N N . MET A 1 86 ? -3.172 1.040 5.573 1.00 98.19 86 MET A N 1
ATOM 661 C CA . MET A 1 86 ? -2.640 0.266 6.703 1.00 98.19 86 MET A CA 1
ATOM 662 C C . MET A 1 86 ? -1.895 1.167 7.696 1.00 98.19 86 MET A C 1
ATOM 664 O O . MET A 1 86 ? -2.098 1.058 8.905 1.00 98.19 86 MET A O 1
ATOM 668 N N . GLY A 1 87 ? -1.089 2.109 7.195 1.00 97.25 87 GLY A N 1
ATOM 669 C CA . GLY A 1 87 ? -0.419 3.120 8.013 1.00 97.25 87 GLY A CA 1
ATOM 670 C C . GLY A 1 87 ? -1.388 3.982 8.829 1.00 97.25 87 GLY A C 1
ATOM 671 O O . GLY A 1 87 ? -1.162 4.183 10.019 1.00 97.25 87 GLY A O 1
ATOM 672 N N . GLN A 1 88 ? -2.480 4.444 8.215 1.00 97.81 88 GLN A N 1
ATOM 673 C CA . GLN A 1 88 ? -3.510 5.253 8.874 1.00 97.81 88 GLN A CA 1
ATOM 674 C C . GLN A 1 88 ? -4.311 4.453 9.905 1.00 97.81 88 GLN A C 1
ATOM 676 O O . GLN A 1 88 ? -4.486 4.906 11.030 1.00 97.81 88 GLN A O 1
ATOM 681 N N . LEU A 1 89 ? -4.753 3.240 9.568 1.00 98.06 89 LEU A N 1
ATOM 682 C CA . LEU A 1 89 ? -5.529 2.395 10.480 1.00 98.06 89 LEU A CA 1
ATOM 683 C C . LEU A 1 89 ? -4.738 2.055 11.747 1.00 98.06 89 LEU A C 1
ATOM 685 O O . LEU A 1 89 ? -5.299 2.019 12.841 1.00 98.06 89 LEU A O 1
ATOM 689 N N . LYS A 1 90 ? -3.419 1.867 11.626 1.00 97.75 90 LYS A N 1
ATOM 690 C CA . LYS A 1 90 ? -2.539 1.607 12.773 1.00 97.75 90 LYS A CA 1
ATOM 691 C C . LYS A 1 90 ? -2.534 2.733 13.807 1.00 97.75 90 LYS A C 1
ATOM 693 O O . LYS A 1 90 ? -2.266 2.441 14.968 1.00 97.75 90 LYS A O 1
ATOM 698 N N . THR A 1 91 ? -2.788 3.988 13.424 1.00 97.88 91 THR A N 1
ATOM 699 C CA . THR A 1 91 ? -2.742 5.122 14.369 1.00 97.88 91 THR A CA 1
ATOM 700 C C . THR A 1 91 ? -3.985 5.210 15.249 1.00 97.88 91 THR A C 1
ATOM 702 O O . THR A 1 91 ? -3.927 5.802 16.324 1.00 97.88 91 THR A O 1
ATOM 705 N N . VAL A 1 92 ? -5.091 4.601 14.814 1.00 97.31 92 VAL A N 1
ATOM 706 C CA . VAL A 1 92 ? -6.387 4.612 15.512 1.00 97.31 92 VAL A CA 1
ATOM 707 C C . VAL A 1 92 ? -6.757 3.252 16.112 1.00 97.31 92 VAL A C 1
ATOM 709 O O . VAL A 1 92 ? -7.776 3.123 16.787 1.00 97.31 92 VAL A O 1
ATOM 712 N N . ALA A 1 93 ? -5.947 2.223 15.868 1.00 97.75 93 ALA A N 1
ATOM 713 C CA . ALA A 1 93 ? -6.196 0.865 16.324 1.00 97.75 93 ALA A CA 1
ATOM 714 C C . ALA A 1 93 ? -5.771 0.637 17.783 1.00 97.75 93 ALA A C 1
ATOM 716 O O . ALA A 1 93 ? -4.734 1.115 18.239 1.00 97.75 93 ALA A O 1
ATOM 717 N N . GLY A 1 94 ? -6.535 -0.192 18.501 1.00 97.88 94 GLY A N 1
ATOM 718 C CA . GLY A 1 94 ? -6.101 -0.746 19.786 1.00 97.88 94 GLY A CA 1
ATOM 719 C C . GLY A 1 94 ? -4.897 -1.686 19.630 1.00 97.88 94 GLY A C 1
ATOM 720 O O . GLY A 1 94 ? -4.646 -2.218 18.551 1.00 97.88 94 GLY A O 1
ATOM 721 N N . SER A 1 95 ? -4.176 -1.955 20.719 1.00 97.56 95 SER A N 1
ATOM 722 C CA . SER A 1 95 ? -2.870 -2.642 20.691 1.00 97.56 95 SER A CA 1
ATOM 723 C C . SER A 1 95 ? -2.855 -4.010 19.994 1.00 97.56 95 SER A C 1
ATOM 725 O O . SER A 1 95 ? -1.893 -4.330 19.299 1.00 97.56 95 SER A O 1
ATOM 727 N N . GLN A 1 96 ? -3.899 -4.831 20.150 1.00 97.56 96 GLN A N 1
ATOM 728 C CA . GLN A 1 96 ? -3.975 -6.129 19.463 1.00 97.56 96 GLN A CA 1
ATOM 729 C C . GLN A 1 96 ? -4.318 -5.969 17.978 1.00 97.56 96 GLN A C 1
ATOM 731 O O . GLN A 1 96 ? -3.706 -6.621 17.137 1.00 97.56 96 GLN A O 1
ATOM 736 N N . MET A 1 97 ? -5.230 -5.051 17.644 1.00 98.06 97 MET A N 1
ATOM 737 C CA . MET A 1 97 ? -5.579 -4.742 16.255 1.00 98.06 97 MET A CA 1
ATOM 738 C C . MET A 1 97 ? -4.382 -4.149 15.499 1.00 98.06 97 MET A C 1
ATOM 740 O O . MET A 1 97 ? -4.122 -4.514 14.358 1.00 98.06 97 MET A O 1
ATOM 744 N N . GLN A 1 98 ? -3.587 -3.307 16.159 1.00 98.38 98 GLN A N 1
ATOM 745 C CA . GLN A 1 98 ? -2.367 -2.740 15.592 1.00 98.38 98 GLN A CA 1
ATOM 746 C C . GLN A 1 98 ? -1.368 -3.824 15.162 1.00 98.38 98 GLN A C 1
ATOM 748 O O . GLN A 1 98 ? -0.723 -3.665 14.130 1.00 98.38 98 GLN A O 1
ATOM 753 N N . LYS A 1 99 ? -1.257 -4.940 15.899 1.00 98.38 99 LYS A N 1
ATOM 754 C CA . LYS A 1 99 ? -0.394 -6.070 15.508 1.00 98.38 99 LYS A CA 1
ATOM 755 C C . LYS A 1 99 ? -0.887 -6.753 14.235 1.00 98.38 99 LYS A C 1
ATOM 757 O O . LYS A 1 99 ? -0.074 -7.069 13.374 1.00 98.38 99 LYS A O 1
ATOM 762 N N . LEU A 1 100 ? -2.201 -6.956 14.108 1.00 98.56 100 LEU A N 1
ATOM 763 C CA . LEU A 1 100 ? -2.806 -7.544 12.908 1.00 98.56 100 LEU A CA 1
ATOM 764 C C . LEU A 1 100 ? -2.618 -6.625 11.692 1.00 98.56 100 LEU A C 1
ATOM 766 O O . LEU A 1 100 ? -2.205 -7.079 10.626 1.00 98.56 100 LEU A O 1
ATOM 770 N N . LEU A 1 101 ? -2.851 -5.323 11.872 1.00 98.56 101 LEU A N 1
ATOM 771 C CA . LEU A 1 101 ? -2.621 -4.316 10.837 1.00 98.56 101 LEU A CA 1
ATOM 772 C C . LEU A 1 101 ? -1.145 -4.219 10.452 1.00 98.56 101 LEU A C 1
ATOM 774 O O . LEU A 1 101 ? -0.839 -4.066 9.276 1.00 98.56 101 LEU A O 1
ATOM 778 N N . GLU A 1 102 ? -0.224 -4.327 11.411 1.00 98.56 102 GLU A N 1
ATOM 779 C CA . GLU A 1 102 ? 1.208 -4.308 11.118 1.00 98.56 102 GLU A CA 1
ATOM 780 C C . GLU A 1 102 ? 1.669 -5.554 10.362 1.00 98.56 102 GLU A C 1
ATOM 782 O O . GLU A 1 102 ? 2.491 -5.450 9.449 1.00 98.56 102 GLU A O 1
ATOM 787 N N . ALA A 1 103 ? 1.106 -6.720 10.684 1.00 98.56 103 ALA A N 1
ATOM 788 C CA . ALA A 1 103 ? 1.375 -7.939 9.937 1.00 98.56 103 ALA A CA 1
ATOM 789 C C . ALA A 1 103 ? 0.960 -7.783 8.464 1.00 98.56 103 ALA A C 1
ATOM 791 O O . ALA A 1 103 ? 1.764 -8.054 7.576 1.00 98.56 103 ALA A O 1
ATOM 792 N N . VAL A 1 104 ? -0.242 -7.255 8.191 1.00 98.62 104 VAL A N 1
ATOM 793 C CA . VAL A 1 104 ? -0.689 -6.978 6.812 1.00 98.62 104 VAL A CA 1
ATOM 794 C C . VAL A 1 104 ? 0.123 -5.857 6.158 1.00 98.62 104 VAL A C 1
ATOM 796 O O . VAL A 1 104 ? 0.500 -5.985 4.998 1.00 98.62 104 VAL A O 1
ATOM 799 N N . ASN A 1 105 ? 0.452 -4.787 6.887 1.00 98.50 105 ASN A N 1
ATOM 800 C CA . ASN A 1 105 ? 1.310 -3.710 6.388 1.00 98.50 105 ASN A CA 1
ATOM 801 C C . ASN A 1 105 ? 2.667 -4.257 5.922 1.00 98.50 105 ASN A C 1
ATOM 803 O O . ASN A 1 105 ? 3.139 -3.875 4.859 1.00 98.50 105 ASN A O 1
ATOM 807 N N . THR A 1 106 ? 3.261 -5.192 6.667 1.00 98.38 106 THR A N 1
ATOM 808 C CA . THR A 1 106 ? 4.544 -5.825 6.321 1.00 98.38 106 THR A CA 1
ATOM 809 C C . THR A 1 106 ? 4.484 -6.597 4.999 1.00 98.38 106 THR A C 1
ATOM 811 O O . THR A 1 106 ? 5.464 -6.604 4.260 1.00 98.38 106 THR A O 1
ATOM 814 N N . GLU A 1 107 ? 3.333 -7.179 4.645 1.00 98.69 107 GLU A N 1
ATOM 815 C CA . GLU A 1 107 ? 3.150 -7.878 3.360 1.00 98.69 107 GLU A CA 1
ATOM 816 C C . GLU A 1 107 ? 3.207 -6.932 2.148 1.00 98.69 107 GLU A C 1
ATOM 818 O O . GLU A 1 107 ? 3.499 -7.366 1.033 1.00 98.69 107 GLU A O 1
ATOM 823 N N . ILE A 1 108 ? 2.928 -5.640 2.352 1.00 98.31 108 ILE A N 1
ATOM 824 C CA . ILE A 1 108 ? 2.834 -4.638 1.279 1.00 98.31 108 ILE A CA 1
ATOM 825 C C . ILE A 1 108 ? 3.799 -3.462 1.446 1.00 98.31 108 ILE A C 1
ATOM 827 O O . ILE A 1 108 ? 3.871 -2.613 0.564 1.00 98.31 108 ILE A O 1
ATOM 831 N N . VAL A 1 109 ? 4.581 -3.407 2.529 1.00 97.75 109 VAL A N 1
ATOM 832 C CA . VAL A 1 109 ? 5.486 -2.283 2.830 1.00 97.75 109 VAL A CA 1
ATOM 833 C C . VAL A 1 109 ? 6.579 -2.116 1.776 1.00 97.75 109 VAL A C 1
ATOM 835 O O . VAL A 1 109 ? 7.085 -1.019 1.588 1.00 97.75 109 VAL A O 1
ATOM 838 N N . PHE A 1 110 ? 6.910 -3.165 1.018 1.00 97.62 110 PHE A N 1
ATOM 839 C CA . PHE A 1 110 ? 7.913 -3.090 -0.047 1.00 97.62 110 PHE A CA 1
ATOM 840 C C . PHE A 1 110 ? 7.606 -2.013 -1.097 1.00 97.62 110 PHE A C 1
ATOM 842 O O . PHE A 1 110 ? 8.525 -1.493 -1.716 1.00 97.62 110 PHE A O 1
ATOM 849 N N . VAL A 1 111 ? 6.341 -1.627 -1.292 1.00 97.25 111 VAL A N 1
ATOM 850 C CA . VAL A 1 111 ? 5.998 -0.545 -2.229 1.00 97.25 111 VAL A CA 1
ATOM 851 C C . VAL A 1 111 ? 6.606 0.800 -1.813 1.00 97.25 111 VAL A C 1
ATOM 853 O O . VAL A 1 111 ? 6.810 1.665 -2.659 1.00 97.25 111 VAL A O 1
ATOM 856 N N . THR A 1 112 ? 6.957 0.967 -0.532 1.00 95.00 112 THR A N 1
ATOM 857 C CA . THR A 1 112 ? 7.623 2.167 -0.010 1.00 95.00 112 THR A CA 1
ATOM 858 C C . THR A 1 112 ? 9.138 2.148 -0.202 1.00 95.00 112 THR A C 1
ATOM 860 O O . THR A 1 112 ? 9.785 3.145 0.105 1.00 95.00 112 THR A O 1
ATOM 863 N N . SER A 1 113 ? 9.734 1.046 -0.678 1.00 94.69 113 SER A N 1
ATOM 864 C CA . SER A 1 113 ? 11.168 1.018 -1.002 1.00 94.69 113 SER A CA 1
ATOM 865 C C . SER A 1 113 ? 11.485 1.764 -2.299 1.00 94.69 113 SER A C 1
ATOM 867 O O . SER A 1 113 ? 12.650 1.994 -2.606 1.00 94.69 113 SER A O 1
ATOM 869 N N . CYS A 1 114 ? 10.455 2.125 -3.066 1.00 94.12 114 CYS A N 1
ATOM 870 C CA . CYS A 1 114 ? 10.562 2.924 -4.274 1.00 94.12 114 CYS A CA 1
ATOM 871 C C . CYS A 1 114 ? 10.239 4.395 -3.976 1.00 94.12 114 CYS A C 1
ATOM 873 O O . CYS A 1 114 ? 9.318 4.696 -3.215 1.00 94.12 114 CYS A O 1
ATOM 875 N N . ALA A 1 115 ? 10.986 5.317 -4.592 1.00 93.38 115 ALA A N 1
ATOM 876 C CA . ALA A 1 115 ? 10.829 6.763 -4.413 1.00 93.38 115 ALA A CA 1
ATOM 877 C C . ALA A 1 115 ? 9.588 7.296 -5.154 1.00 93.38 115 ALA A C 1
ATOM 879 O O . ALA A 1 115 ? 9.686 7.971 -6.178 1.00 93.38 115 ALA A O 1
ATOM 880 N N . LEU A 1 116 ? 8.410 6.931 -4.649 1.00 94.19 116 LEU A N 1
ATOM 881 C CA . LEU A 1 116 ? 7.116 7.343 -5.183 1.00 94.19 116 LEU A CA 1
ATOM 882 C C . LEU A 1 116 ? 6.953 8.860 -5.108 1.00 94.19 116 LEU A C 1
ATOM 884 O O . LEU A 1 116 ? 7.224 9.481 -4.077 1.00 94.19 116 LEU A O 1
ATOM 888 N N . GLN A 1 117 ? 6.435 9.442 -6.184 1.00 94.44 117 GLN A N 1
ATOM 889 C CA . GLN A 1 117 ? 6.015 10.832 -6.180 1.00 94.44 117 GLN A CA 1
ATOM 890 C C . GLN A 1 117 ? 4.782 11.034 -5.273 1.00 94.44 117 GLN A C 1
ATOM 892 O O . GLN A 1 117 ? 4.054 10.081 -4.950 1.00 94.44 117 GLN A O 1
ATOM 897 N N . PRO A 1 118 ? 4.520 12.278 -4.830 1.00 95.00 118 PRO A N 1
ATOM 898 C CA . PRO A 1 118 ? 3.267 12.627 -4.169 1.00 95.00 118 PRO A CA 1
ATOM 899 C C . PRO A 1 118 ? 2.047 12.222 -5.009 1.00 95.00 118 PRO A C 1
ATOM 901 O O . PRO A 1 118 ? 2.126 12.125 -6.230 1.00 95.00 118 PRO A O 1
ATOM 904 N N . LEU A 1 119 ? 0.901 11.992 -4.357 1.00 96.12 119 LEU A N 1
ATOM 905 C CA . LEU A 1 119 ? -0.318 11.646 -5.095 1.00 96.12 119 LEU A CA 1
ATOM 906 C C . LEU A 1 119 ? -0.700 12.798 -6.027 1.00 96.12 119 LEU A C 1
ATOM 908 O O . LEU A 1 119 ? -0.722 13.945 -5.568 1.00 96.12 119 LEU A O 1
ATOM 912 N N . PRO A 1 120 ? -1.040 12.513 -7.293 1.00 96.25 120 PRO A N 1
ATOM 913 C CA . PRO A 1 120 ? -1.439 13.554 -8.220 1.00 96.25 120 PRO A CA 1
ATOM 914 C C . PRO A 1 120 ? -2.769 14.166 -7.769 1.00 96.25 120 PRO A C 1
ATOM 916 O O . PRO A 1 120 ? -3.653 13.484 -7.244 1.00 96.25 120 PRO A O 1
ATOM 919 N N . SER A 1 121 ? -2.942 15.463 -8.016 1.00 96.12 121 SER A N 1
ATOM 920 C CA . SER A 1 121 ? -4.148 16.208 -7.626 1.00 96.12 121 SER A CA 1
ATOM 921 C C . SER A 1 121 ? -5.423 15.729 -8.333 1.00 96.12 121 SER A C 1
ATOM 923 O O . SER A 1 121 ? -6.524 15.960 -7.836 1.00 96.12 121 SER A O 1
ATOM 925 N N . CYS A 1 122 ? -5.288 15.044 -9.472 1.00 95.81 122 CYS A N 1
ATOM 926 C CA . CYS A 1 122 ? -6.403 14.447 -10.203 1.00 95.81 122 CYS A CA 1
ATOM 927 C C . CYS A 1 122 ? -6.999 13.212 -9.516 1.00 95.81 122 CYS A C 1
ATOM 929 O O . CYS A 1 122 ? -8.100 12.804 -9.885 1.00 95.81 122 CYS A O 1
ATOM 931 N N . LEU A 1 123 ? -6.302 12.595 -8.553 1.00 97.00 123 LEU A N 1
ATOM 932 C CA . LEU A 1 123 ? -6.727 11.325 -7.973 1.00 97.00 123 LEU A CA 1
ATOM 933 C C . LEU A 1 123 ? -7.987 11.521 -7.122 1.00 97.00 123 LEU A C 1
ATOM 935 O O . LEU A 1 123 ? -8.012 12.310 -6.175 1.00 97.00 123 LEU A O 1
ATOM 939 N N . ARG A 1 124 ? -9.051 10.797 -7.464 1.00 96.75 124 ARG A N 1
ATOM 940 C CA . ARG A 1 124 ? -10.355 10.858 -6.805 1.00 96.75 124 ARG A CA 1
ATOM 941 C C . ARG A 1 124 ? -10.584 9.607 -5.987 1.00 96.75 124 ARG A C 1
ATOM 943 O O . ARG A 1 124 ? -10.476 8.487 -6.484 1.00 96.75 124 ARG A O 1
ATOM 950 N N . PHE A 1 125 ? -10.976 9.818 -4.743 1.00 96.62 125 PHE A N 1
ATOM 951 C CA . PHE A 1 125 ? -11.258 8.760 -3.793 1.00 96.62 125 PHE A CA 1
ATOM 952 C C . PHE A 1 125 ? -12.758 8.632 -3.574 1.00 96.62 125 PHE A C 1
ATOM 954 O O . PHE A 1 125 ? -13.459 9.635 -3.449 1.00 96.62 125 PHE A O 1
ATOM 961 N N . VAL A 1 126 ? -13.230 7.395 -3.499 1.00 97.31 126 VAL A N 1
ATOM 962 C CA . VAL A 1 126 ? -14.603 7.062 -3.114 1.00 97.31 126 VAL A CA 1
ATOM 963 C C . VAL A 1 126 ? -14.576 6.216 -1.855 1.00 97.31 126 VAL A C 1
ATOM 965 O O . VAL A 1 126 ? -13.612 5.486 -1.613 1.00 97.31 126 VAL A O 1
ATOM 968 N N . GLN A 1 127 ? -15.621 6.335 -1.042 1.00 98.19 127 GLN A N 1
ATOM 969 C CA . GLN A 1 127 ? -15.765 5.511 0.148 1.00 98.19 127 GLN A CA 1
ATOM 970 C C . GLN A 1 127 ? -16.040 4.058 -0.251 1.00 98.19 127 GLN A C 1
ATOM 972 O O . GLN A 1 127 ? -16.831 3.788 -1.154 1.00 98.19 127 GLN A O 1
ATOM 977 N N . ALA A 1 128 ? -15.392 3.134 0.445 1.00 97.88 128 ALA A N 1
ATOM 978 C CA . ALA A 1 128 ? -15.587 1.701 0.313 1.00 97.88 128 ALA A CA 1
ATOM 979 C C . ALA A 1 128 ? -15.486 1.032 1.686 1.00 97.88 128 ALA A C 1
ATOM 981 O O . ALA A 1 128 ? -15.028 1.627 2.662 1.00 97.88 128 ALA A O 1
ATOM 982 N N . ASN A 1 129 ? -15.896 -0.227 1.747 1.00 98.44 129 ASN A N 1
ATOM 983 C CA . ASN A 1 129 ? -15.760 -1.050 2.940 1.00 98.44 129 ASN A CA 1
ATOM 984 C C . ASN A 1 129 ? -14.322 -1.577 3.056 1.00 98.44 129 ASN A C 1
ATOM 986 O O . ASN A 1 129 ? -13.708 -1.931 2.044 1.00 98.44 129 ASN A O 1
ATOM 990 N N . ILE A 1 130 ? -13.792 -1.709 4.275 1.00 98.38 130 ILE A N 1
ATOM 991 C CA . ILE A 1 130 ? -12.448 -2.271 4.494 1.00 98.38 130 ILE A CA 1
ATOM 992 C C . ILE A 1 130 ? -12.306 -3.691 3.934 1.00 98.38 130 ILE A C 1
ATOM 994 O O . ILE A 1 130 ? -11.245 -4.046 3.425 1.00 98.38 130 ILE A O 1
ATOM 998 N N . SER A 1 131 ? -13.385 -4.478 3.947 1.00 98.31 131 SER A N 1
ATOM 999 C CA . SER A 1 131 ? -13.435 -5.797 3.304 1.00 98.31 131 SER A CA 1
ATOM 1000 C C . SER A 1 131 ? -13.062 -5.736 1.819 1.00 98.31 131 SER A C 1
ATOM 1002 O O . SER A 1 131 ? -12.269 -6.554 1.355 1.00 98.31 131 SER A O 1
ATOM 1004 N N . HIS A 1 132 ? -13.544 -4.723 1.091 1.00 98.12 132 HIS A N 1
ATOM 1005 C CA . HIS A 1 132 ? -13.203 -4.511 -0.316 1.00 98.12 132 HIS A CA 1
ATOM 1006 C C . HIS A 1 132 ? -11.725 -4.139 -0.493 1.00 98.12 132 HIS A C 1
ATOM 1008 O O . HIS A 1 132 ? -11.056 -4.677 -1.371 1.00 98.12 132 HIS A O 1
ATOM 1014 N N . LEU A 1 133 ? -11.189 -3.262 0.365 1.00 98.38 133 LEU A N 1
ATOM 1015 C CA . LEU A 1 133 ? -9.768 -2.896 0.343 1.00 98.38 133 LEU A CA 1
ATOM 1016 C C . LEU A 1 133 ? -8.862 -4.116 0.577 1.00 98.38 133 LEU A C 1
ATOM 1018 O O . LEU A 1 133 ? -7.873 -4.295 -0.134 1.00 98.38 133 LEU A O 1
ATOM 1022 N N . LEU A 1 134 ? -9.192 -4.963 1.555 1.00 98.56 134 LEU A N 1
ATOM 1023 C CA . LEU A 1 134 ? -8.412 -6.162 1.876 1.00 98.56 134 LEU A CA 1
ATOM 1024 C C . LEU A 1 134 ? -8.499 -7.224 0.777 1.00 98.56 134 LEU A C 1
ATOM 1026 O O . LEU A 1 134 ? -7.484 -7.836 0.430 1.00 98.56 134 LEU A O 1
ATOM 1030 N N . GLN A 1 135 ? -9.690 -7.420 0.209 1.00 98.44 135 GLN A N 1
ATOM 1031 C CA . GLN A 1 135 ? -9.886 -8.329 -0.914 1.00 98.44 135 GLN A CA 1
ATOM 1032 C C . GLN A 1 135 ? -9.080 -7.878 -2.137 1.00 98.44 135 GLN A C 1
ATOM 1034 O O . GLN A 1 135 ? -8.335 -8.687 -2.692 1.00 98.44 135 GLN A O 1
ATOM 1039 N N . ASP A 1 136 ? -9.175 -6.598 -2.513 1.00 98.12 136 ASP A N 1
ATOM 1040 C CA . ASP A 1 136 ? -8.402 -6.036 -3.623 1.00 98.12 136 ASP A CA 1
ATOM 1041 C C . ASP A 1 136 ? -6.897 -6.173 -3.354 1.00 98.12 136 ASP A C 1
ATOM 1043 O O . ASP A 1 136 ? -6.176 -6.721 -4.179 1.00 98.12 136 ASP A O 1
ATOM 1047 N N . THR A 1 137 ? -6.425 -5.825 -2.152 1.00 98.62 137 THR A N 1
ATOM 1048 C CA . THR A 1 137 ? -5.009 -5.986 -1.761 1.00 98.62 137 THR A CA 1
ATOM 1049 C C . THR A 1 137 ? -4.512 -7.420 -1.980 1.00 98.62 137 THR A C 1
ATOM 1051 O O . THR A 1 137 ? -3.442 -7.631 -2.555 1.00 98.62 137 THR A O 1
ATOM 1054 N N . SER A 1 138 ? -5.294 -8.423 -1.565 1.00 98.69 138 SER A N 1
ATOM 1055 C CA . SER A 1 138 ? -4.946 -9.831 -1.781 1.00 98.69 138 SER A CA 1
ATOM 1056 C C . SER A 1 138 ? -4.882 -10.185 -3.271 1.00 98.69 138 SER A C 1
ATOM 1058 O O . SER A 1 138 ? -3.928 -10.832 -3.706 1.00 98.69 138 SER A O 1
ATOM 1060 N N . GLN A 1 139 ? -5.852 -9.722 -4.066 1.00 98.44 139 GLN A N 1
ATOM 1061 C CA . GLN A 1 139 ? -5.892 -9.947 -5.513 1.00 98.44 139 GLN A CA 1
ATOM 1062 C C . GLN A 1 139 ? -4.712 -9.281 -6.234 1.00 98.44 139 GLN A C 1
ATOM 1064 O O . GLN A 1 139 ? -4.068 -9.922 -7.068 1.00 98.44 139 GLN A O 1
ATOM 1069 N N . GLN A 1 140 ? -4.370 -8.040 -5.876 1.00 98.38 140 GLN A N 1
ATOM 1070 C CA . GLN A 1 140 ? -3.232 -7.331 -6.461 1.00 98.38 140 GLN A CA 1
ATOM 1071 C C . GLN A 1 140 ? -1.904 -8.014 -6.114 1.00 98.38 140 GLN A C 1
ATOM 1073 O O . GLN A 1 140 ? -1.043 -8.140 -6.983 1.00 98.38 140 GLN A O 1
ATOM 1078 N N . LEU A 1 141 ? -1.741 -8.536 -4.891 1.00 98.62 141 LEU A N 1
ATOM 1079 C CA . LEU A 1 141 ? -0.565 -9.337 -4.529 1.00 98.62 141 LEU A CA 1
ATOM 1080 C C . LEU A 1 141 ? -0.463 -10.625 -5.354 1.00 98.62 141 LEU A C 1
ATOM 1082 O O . LEU A 1 141 ? 0.624 -10.947 -5.832 1.00 98.62 141 LEU A O 1
ATOM 1086 N N . VAL A 1 142 ? -1.576 -11.339 -5.567 1.00 98.44 142 VAL A N 1
ATOM 1087 C CA . V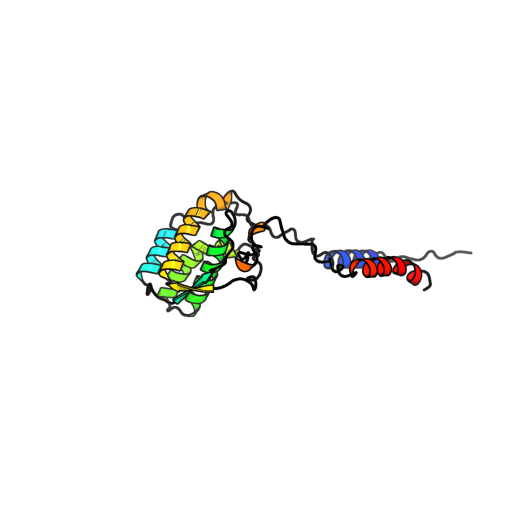AL A 1 142 ? -1.613 -12.530 -6.439 1.00 98.44 142 VAL A CA 1
ATOM 1088 C C . VAL A 1 142 ? -1.189 -12.172 -7.864 1.00 98.44 142 VAL A C 1
ATOM 1090 O O . VAL A 1 142 ? -0.324 -12.844 -8.429 1.00 98.44 142 VAL A O 1
ATOM 1093 N N . ALA A 1 143 ? -1.761 -11.105 -8.426 1.00 97.12 143 ALA A N 1
ATOM 1094 C CA . ALA A 1 143 ? -1.474 -10.662 -9.786 1.00 97.12 143 ALA A CA 1
ATOM 1095 C C . ALA A 1 143 ? -0.018 -10.198 -9.952 1.00 97.12 143 ALA A C 1
ATOM 1097 O O . ALA A 1 143 ? 0.621 -10.501 -10.959 1.00 97.12 143 ALA A O 1
ATOM 1098 N N . LEU A 1 144 ? 0.528 -9.498 -8.954 1.00 97.75 144 LEU A N 1
ATOM 1099 C CA . LEU A 1 144 ? 1.859 -8.900 -9.010 1.00 97.75 144 LEU A CA 1
ATOM 1100 C C . LEU A 1 144 ? 2.986 -9.904 -8.724 1.00 97.75 144 LEU A C 1
ATOM 1102 O O . LEU A 1 144 ? 4.075 -9.779 -9.288 1.00 97.75 144 LEU A O 1
ATOM 1106 N N . LYS A 1 145 ? 2.738 -10.927 -7.894 1.00 97.75 145 LYS A N 1
ATOM 1107 C CA . LYS A 1 145 ? 3.733 -11.929 -7.472 1.00 97.75 145 LYS A CA 1
ATOM 1108 C C . LYS A 1 145 ? 4.584 -12.529 -8.605 1.00 97.75 145 LYS A C 1
ATOM 1110 O O . LYS A 1 145 ? 5.803 -12.568 -8.430 1.00 97.75 145 LYS A O 1
ATOM 1115 N N . PRO A 1 146 ? 4.034 -12.984 -9.750 1.00 97.31 146 PRO A N 1
ATOM 1116 C CA . PRO A 1 146 ? 4.856 -13.539 -10.831 1.00 97.31 146 PRO A CA 1
ATOM 1117 C C . PRO A 1 146 ? 5.707 -12.494 -11.573 1.00 97.31 146 PRO A C 1
ATOM 1119 O O . PRO A 1 146 ? 6.677 -12.865 -12.237 1.00 97.31 146 PRO A O 1
ATOM 1122 N N . TRP A 1 147 ? 5.367 -11.205 -11.473 1.00 97.31 147 TRP A N 1
ATOM 1123 C CA . TRP A 1 147 ? 5.984 -10.124 -12.249 1.00 97.31 147 TRP A CA 1
ATOM 1124 C C . TRP A 1 147 ? 6.927 -9.235 -11.441 1.00 97.31 147 TRP A C 1
ATOM 1126 O O . TRP A 1 147 ? 7.791 -8.597 -12.041 1.00 97.31 147 TRP A O 1
ATOM 1136 N N . ILE A 1 148 ? 6.802 -9.219 -10.110 1.00 97.38 148 ILE A N 1
ATOM 1137 C CA . ILE A 1 148 ? 7.512 -8.280 -9.228 1.00 97.38 148 ILE A CA 1
ATOM 1138 C C . ILE A 1 148 ? 9.038 -8.322 -9.388 1.00 97.38 148 ILE A C 1
ATOM 1140 O O . ILE A 1 148 ? 9.690 -7.293 -9.269 1.00 97.38 148 ILE A O 1
ATOM 1144 N N . THR A 1 149 ? 9.604 -9.485 -9.729 1.00 97.69 149 THR A N 1
ATOM 1145 C CA . THR A 1 149 ? 11.050 -9.653 -9.962 1.00 97.69 149 THR A CA 1
ATOM 1146 C C . THR A 1 149 ? 11.466 -9.624 -11.430 1.00 97.69 149 THR A C 1
ATOM 1148 O O . THR A 1 149 ? 12.653 -9.682 -11.739 1.00 97.69 149 THR A O 1
ATOM 1151 N N . ARG A 1 150 ? 10.501 -9.587 -12.356 1.00 96.81 150 ARG A N 1
ATOM 1152 C CA . ARG A 1 150 ? 10.738 -9.714 -13.806 1.00 96.81 150 ARG A CA 1
ATOM 1153 C C . ARG A 1 150 ? 10.577 -8.401 -14.559 1.00 96.81 150 ARG A C 1
ATOM 1155 O O . ARG A 1 150 ? 10.948 -8.327 -15.726 1.00 96.81 150 ARG A O 1
ATOM 1162 N N . ARG A 1 151 ? 9.963 -7.399 -13.931 1.00 95.50 151 ARG A N 1
ATOM 1163 C CA . ARG A 1 151 ? 9.642 -6.112 -14.548 1.00 95.50 151 ARG A CA 1
ATOM 1164 C C . ARG A 1 151 ? 10.322 -4.970 -13.802 1.00 95.50 151 ARG A C 1
ATOM 1166 O O . ARG A 1 151 ? 10.648 -5.080 -12.623 1.00 95.50 151 ARG A O 1
ATOM 1173 N N . ASN A 1 152 ? 10.521 -3.874 -14.521 1.00 96.06 152 ASN A N 1
ATOM 1174 C CA . ASN A 1 152 ? 10.989 -2.614 -13.969 1.00 96.06 152 ASN A CA 1
ATOM 1175 C C . ASN A 1 152 ? 9.769 -1.700 -13.747 1.00 96.06 152 ASN A C 1
ATOM 1177 O O . ASN A 1 152 ? 8.967 -1.500 -14.659 1.00 96.06 152 ASN A O 1
ATOM 1181 N N . PHE A 1 153 ? 9.640 -1.174 -12.531 1.00 96.94 153 PHE A N 1
ATOM 1182 C CA . PHE A 1 153 ? 8.543 -0.334 -12.056 1.00 96.94 153 PHE A CA 1
ATOM 1183 C C . PHE A 1 153 ? 8.947 1.145 -11.936 1.00 96.94 153 PHE A C 1
ATOM 1185 O O . PHE A 1 153 ? 8.201 1.929 -11.357 1.00 96.94 153 PHE A O 1
ATOM 1192 N N . SER A 1 154 ? 10.092 1.572 -12.485 1.00 95.62 154 SER A N 1
ATOM 1193 C CA . SER A 1 154 ? 10.535 2.979 -12.454 1.00 95.62 154 SER A CA 1
ATOM 1194 C C . SER A 1 154 ? 9.509 3.918 -13.105 1.00 95.62 154 SER A C 1
ATOM 1196 O O . SER A 1 154 ? 9.345 5.056 -12.679 1.00 95.62 154 SER A O 1
ATOM 1198 N N . ARG A 1 155 ? 8.737 3.430 -14.090 1.00 94.00 155 ARG A N 1
ATOM 1199 C CA . ARG A 1 155 ? 7.615 4.176 -14.701 1.00 94.00 155 ARG A CA 1
ATOM 1200 C C . ARG A 1 155 ? 6.368 4.264 -13.815 1.00 94.00 155 ARG A C 1
ATOM 1202 O O . ARG A 1 155 ? 5.492 5.072 -14.085 1.00 94.00 155 ARG A O 1
ATOM 1209 N N . CYS A 1 156 ? 6.295 3.452 -12.765 1.00 96.62 156 CYS A N 1
ATOM 1210 C CA . CYS A 1 156 ? 5.178 3.404 -11.825 1.00 96.62 156 CYS A CA 1
ATOM 1211 C C . CYS A 1 156 ? 5.391 4.316 -10.612 1.00 96.62 156 CYS A C 1
ATOM 1213 O O . CYS A 1 156 ? 4.591 4.293 -9.679 1.00 96.62 156 CYS A O 1
ATOM 1215 N N . LEU A 1 157 ? 6.467 5.106 -10.590 1.00 96.12 157 LEU A N 1
ATOM 1216 C CA . LEU A 1 157 ? 6.752 6.020 -9.485 1.00 96.12 157 LEU A CA 1
ATOM 1217 C C . LEU A 1 157 ? 5.784 7.204 -9.423 1.00 96.12 157 LEU A C 1
ATOM 1219 O O . LEU A 1 157 ? 5.589 7.777 -8.353 1.00 96.12 157 LEU A O 1
ATOM 1223 N N . GLU A 1 158 ? 5.157 7.538 -10.547 1.00 95.94 158 GLU A N 1
ATOM 1224 C CA . GLU A 1 158 ? 4.124 8.560 -10.653 1.00 95.94 158 GLU A CA 1
ATOM 1225 C C . GLU A 1 158 ? 2.779 7.878 -10.914 1.00 95.94 158 GLU A C 1
ATOM 1227 O O . GLU A 1 158 ? 2.604 7.200 -11.926 1.00 95.94 158 GLU A O 1
ATOM 1232 N N . LEU A 1 159 ? 1.842 8.009 -9.970 1.00 97.25 159 LEU A N 1
ATOM 1233 C CA . LEU A 1 159 ? 0.484 7.499 -10.151 1.00 97.25 159 LEU A CA 1
ATOM 1234 C C . LEU A 1 159 ? -0.209 8.323 -11.232 1.00 97.25 159 LEU A C 1
ATOM 1236 O O . LEU A 1 159 ? -0.128 9.548 -11.220 1.00 97.25 159 LEU A O 1
ATOM 1240 N N . GLN A 1 160 ? -0.940 7.657 -12.118 1.00 96.75 160 GLN A N 1
ATOM 1241 C CA . GLN A 1 160 ? -1.688 8.320 -13.179 1.00 96.75 160 GLN A CA 1
ATOM 1242 C C . GLN A 1 160 ? -3.189 8.158 -12.969 1.00 96.75 160 GLN A C 1
ATOM 1244 O O . GLN A 1 160 ? -3.670 7.149 -12.447 1.00 96.75 160 GLN A O 1
ATOM 1249 N N . CYS A 1 161 ? -3.932 9.180 -13.377 1.00 96.00 161 CYS A N 1
ATOM 1250 C CA . CYS A 1 161 ? -5.384 9.168 -13.363 1.00 96.00 161 CYS A CA 1
ATOM 1251 C C . CYS A 1 161 ? -5.911 8.856 -14.760 1.00 96.00 161 CYS A C 1
ATOM 1253 O O . CYS A 1 161 ? -5.336 9.276 -15.765 1.00 96.00 161 CYS A O 1
ATOM 1255 N N . GLN A 1 162 ? -7.040 8.168 -14.825 1.00 92.75 162 GLN A N 1
ATOM 1256 C CA . GLN A 1 162 ? -7.791 8.019 -16.055 1.00 92.75 162 GLN A CA 1
ATOM 1257 C C . GLN A 1 162 ? -8.341 9.396 -16.470 1.00 92.75 162 GLN A C 1
ATOM 1259 O O . GLN A 1 162 ? -8.879 10.111 -15.616 1.00 92.75 162 GLN A O 1
ATOM 1264 N N . PRO A 1 163 ? -8.188 9.801 -17.745 1.00 83.50 163 PRO A N 1
ATOM 1265 C CA . PRO A 1 163 ? -8.743 11.058 -18.226 1.00 83.50 163 PRO A CA 1
ATOM 1266 C C . PRO A 1 163 ? -10.269 11.042 -18.102 1.00 83.50 163 PRO A C 1
ATOM 1268 O O . PRO A 1 163 ? -10.905 10.018 -18.363 1.00 83.50 163 PRO A O 1
ATOM 1271 N N . ASP A 1 164 ? -10.856 12.175 -17.709 1.00 73.38 164 ASP A N 1
ATOM 1272 C CA . ASP A 1 164 ? -12.309 12.299 -17.607 1.00 73.38 164 ASP A CA 1
ATOM 1273 C C . ASP A 1 164 ? -12.954 11.939 -18.958 1.00 73.38 164 ASP A C 1
ATOM 1275 O O . ASP A 1 164 ? -12.520 12.463 -19.991 1.00 73.38 164 ASP A O 1
ATOM 1279 N N . PRO A 1 165 ? -14.014 11.107 -18.992 1.00 62.19 165 PRO A N 1
ATOM 1280 C CA . PRO A 1 165 ? -14.672 10.700 -20.237 1.00 62.19 165 PRO A CA 1
ATOM 1281 C C . PRO A 1 165 ? -15.072 11.884 -21.129 1.00 62.19 165 PRO A C 1
ATOM 1283 O O . PRO A 1 165 ? -15.074 11.773 -22.350 1.00 62.19 165 PRO A O 1
ATOM 1286 N N . SER A 1 166 ? -15.334 13.046 -20.524 1.00 55.16 166 SER A N 1
ATOM 1287 C CA . SER A 1 166 ? -15.664 14.308 -21.195 1.00 55.16 166 SER A CA 1
ATOM 1288 C C . SER A 1 166 ? -14.523 14.912 -22.033 1.00 55.16 166 SER A C 1
ATOM 1290 O O . SER A 1 166 ? -14.757 15.883 -22.747 1.00 55.16 166 SER A O 1
ATOM 1292 N N . THR A 1 167 ? -13.300 14.370 -21.964 1.00 53.31 167 THR A N 1
ATOM 1293 C CA . THR A 1 167 ? -12.171 14.747 -22.843 1.00 53.31 167 THR A CA 1
ATOM 1294 C C . THR A 1 167 ? -12.009 13.843 -24.064 1.00 53.31 167 THR A C 1
ATOM 1296 O O . THR A 1 167 ? -11.229 14.173 -24.961 1.00 53.31 167 THR A O 1
ATOM 1299 N N . LEU A 1 168 ? -12.778 12.752 -24.171 1.00 46.94 168 LEU A N 1
ATOM 1300 C CA . LEU A 1 168 ? -12.917 12.044 -25.439 1.00 46.94 168 LEU A CA 1
ATOM 1301 C C . LEU A 1 168 ? -13.800 12.894 -26.353 1.00 46.94 168 LEU A C 1
ATOM 1303 O O . LEU A 1 168 ? -15.026 12.884 -26.251 1.00 46.94 168 LEU A O 1
ATOM 1307 N N . LEU A 1 169 ? -13.158 13.666 -27.234 1.00 48.88 169 LEU A N 1
ATOM 1308 C CA . LEU A 1 169 ? -13.840 14.333 -28.339 1.00 48.88 169 LEU A CA 1
ATOM 1309 C C . LEU A 1 169 ? -14.751 13.303 -29.035 1.00 48.88 169 LEU A C 1
ATOM 1311 O O . LEU A 1 169 ? -14.273 12.210 -29.359 1.00 48.88 169 LEU A O 1
ATOM 1315 N N . PRO A 1 170 ? -16.040 13.613 -29.267 1.00 40.91 170 PRO A N 1
ATOM 1316 C CA . PRO A 1 170 ? -16.918 12.709 -29.998 1.00 40.91 170 PRO A CA 1
ATOM 1317 C C . PRO A 1 170 ? -16.295 12.392 -31.367 1.00 40.91 170 PRO A C 1
ATOM 1319 O O . PRO A 1 170 ? -15.572 13.235 -31.913 1.00 40.91 170 PRO A O 1
ATOM 1322 N N . PRO A 1 171 ? -16.542 11.193 -31.933 1.00 44.97 171 PRO A N 1
ATOM 1323 C CA . PRO A 1 171 ? -16.002 10.825 -33.233 1.00 44.97 171 PRO A CA 1
ATOM 1324 C C . PRO A 1 171 ? -16.372 11.922 -34.227 1.00 44.97 171 PRO A C 1
ATOM 1326 O O . PRO A 1 171 ? -17.544 12.259 -34.392 1.00 44.97 171 PRO A O 1
ATOM 1329 N N . ARG A 1 172 ? -15.344 12.536 -34.816 1.00 48.97 172 ARG A N 1
ATOM 1330 C CA . ARG A 1 172 ? -15.468 13.697 -35.693 1.00 48.97 172 ARG A CA 1
ATOM 1331 C C . ARG A 1 172 ? -16.264 13.275 -36.925 1.00 48.97 172 ARG A C 1
ATOM 1333 O O . ARG A 1 172 ? -15.715 12.708 -37.865 1.00 48.97 172 ARG A O 1
ATOM 1340 N N . SER A 1 173 ? -17.568 13.515 -36.897 1.00 43.84 173 SER A N 1
ATOM 1341 C CA . SER A 1 173 ? -18.438 13.371 -38.055 1.00 43.84 173 SER A CA 1
ATOM 1342 C C . SER A 1 173 ? -17.915 14.286 -39.174 1.00 43.84 173 SER A C 1
ATOM 1344 O O . SER A 1 173 ? -17.644 15.464 -38.912 1.00 43.84 173 SER A O 1
ATOM 1346 N N . PRO A 1 174 ? -17.727 13.774 -40.404 1.00 47.41 174 PRO A N 1
ATOM 1347 C CA . PRO A 1 174 ? -17.160 14.537 -41.507 1.00 47.41 174 PRO A CA 1
ATOM 1348 C C . PRO A 1 174 ? -18.215 15.508 -42.038 1.00 47.41 174 PRO A C 1
ATOM 1350 O O . PRO A 1 174 ? -19.020 15.161 -42.896 1.00 47.41 174 PRO A O 1
ATOM 1353 N N . GLY A 1 175 ? -18.249 16.720 -41.492 1.00 52.28 175 GLY A N 1
ATOM 1354 C CA . GLY A 1 175 ? -19.165 17.749 -41.975 1.00 52.28 175 GLY A CA 1
ATOM 1355 C C . GLY A 1 175 ? -19.468 18.827 -40.951 1.00 52.28 175 GLY A C 1
ATOM 1356 O O . GLY A 1 175 ? -20.602 18.942 -40.507 1.00 52.28 175 GLY A O 1
ATOM 1357 N N . ALA A 1 176 ? -18.472 19.627 -40.577 1.00 38.19 176 ALA A N 1
ATOM 1358 C CA . ALA A 1 176 ? -18.726 20.947 -40.013 1.00 38.19 176 ALA A CA 1
ATOM 1359 C C . ALA A 1 176 ? -17.529 21.865 -40.294 1.00 38.19 176 ALA A C 1
ATOM 1361 O O . ALA A 1 176 ? -16.388 21.556 -39.958 1.00 38.19 176 ALA A O 1
ATOM 1362 N N . LEU A 1 177 ? -17.868 22.943 -40.988 1.00 46.94 177 LEU A N 1
ATOM 1363 C CA . LEU A 1 177 ? -17.079 24.012 -41.586 1.00 46.94 177 LEU A CA 1
ATOM 1364 C C . LEU A 1 177 ? -15.973 24.600 -40.695 1.00 46.94 177 LEU A C 1
ATOM 1366 O O . LEU A 1 177 ? -16.088 24.668 -39.473 1.00 46.94 177 LEU A O 1
ATOM 1370 N N . GLU A 1 178 ? -14.920 25.048 -41.381 1.00 48.44 178 GLU A N 1
ATOM 1371 C CA . GLU A 1 178 ? -13.772 25.803 -40.883 1.00 48.44 178 GLU A CA 1
ATOM 1372 C C . GLU A 1 178 ? -14.147 26.856 -39.830 1.00 48.44 178 GLU A C 1
ATOM 1374 O O . GLU A 1 178 ? -14.966 27.742 -40.067 1.00 48.44 178 GLU A O 1
ATOM 1379 N N . ALA A 1 179 ? -13.466 26.795 -38.685 1.00 35.44 179 ALA A N 1
ATOM 1380 C CA . ALA A 1 179 ? -13.367 27.900 -37.747 1.00 35.44 179 ALA A CA 1
ATOM 1381 C C . ALA A 1 179 ? -11.883 28.148 -37.452 1.00 35.44 179 ALA A C 1
ATOM 1383 O O . ALA A 1 179 ? -11.184 27.326 -36.861 1.00 35.44 179 ALA A O 1
ATOM 1384 N N . THR A 1 180 ? -11.439 29.289 -37.962 1.00 40.38 180 THR A N 1
ATOM 1385 C CA . THR A 1 180 ? -10.175 30.006 -37.812 1.00 40.38 180 THR A CA 1
ATOM 1386 C C . THR A 1 180 ? -9.345 29.632 -36.577 1.00 40.38 180 THR A C 1
ATOM 1388 O O . THR A 1 180 ? -9.751 29.850 -35.436 1.00 40.38 180 THR A O 1
ATOM 1391 N N . SER A 1 181 ? -8.130 29.133 -36.814 1.00 37.66 181 SER A N 1
ATOM 1392 C CA . SER A 1 181 ? -7.098 28.930 -35.796 1.00 37.66 181 SER A CA 1
ATOM 1393 C C . SER A 1 181 ? -6.609 30.268 -35.229 1.00 37.66 181 SER A C 1
ATOM 1395 O O . SER A 1 181 ? -6.110 31.110 -35.977 1.00 37.66 181 SER A O 1
ATOM 1397 N N . LEU A 1 182 ? -6.693 30.444 -33.910 1.00 37.25 182 LEU A N 1
ATOM 1398 C CA . LEU A 1 182 ? -5.971 31.494 -33.186 1.00 37.25 182 LEU A CA 1
ATOM 1399 C C . LEU A 1 182 ? -4.490 31.089 -33.031 1.00 37.25 182 LEU A C 1
ATOM 1401 O O . LEU A 1 182 ? -4.215 29.913 -32.780 1.00 37.25 182 LEU A O 1
ATOM 1405 N N . PRO A 1 183 ? -3.525 32.017 -33.181 1.00 40.16 183 PRO A N 1
ATOM 1406 C CA . PRO A 1 183 ? -2.108 31.680 -33.131 1.00 40.16 183 PRO A CA 1
ATOM 1407 C C . PRO A 1 183 ? -1.651 31.362 -31.699 1.00 40.16 183 PRO A C 1
ATOM 1409 O O . PRO A 1 183 ? -2.080 31.988 -30.730 1.00 40.16 183 PRO A O 1
ATOM 1412 N N . ALA A 1 184 ? -0.758 30.377 -31.587 1.00 44.72 184 ALA A N 1
ATOM 1413 C CA . ALA A 1 184 ? -0.123 29.949 -30.344 1.00 44.72 184 ALA A CA 1
ATOM 1414 C C . ALA A 1 184 ? 0.744 31.066 -29.711 1.00 44.72 184 ALA A C 1
ATOM 1416 O O . ALA A 1 184 ? 1.240 31.939 -30.430 1.00 44.72 184 ALA A O 1
ATOM 1417 N N . PRO A 1 185 ? 0.978 31.052 -28.382 1.00 41.47 185 PRO A N 1
ATOM 1418 C CA . PRO A 1 185 ? 1.685 32.130 -27.700 1.00 41.47 185 PRO A CA 1
ATOM 1419 C C . PRO A 1 185 ? 3.175 32.140 -28.073 1.00 41.47 185 PRO A C 1
ATOM 1421 O O . PRO A 1 185 ? 3.878 31.140 -27.936 1.00 41.47 185 PRO A O 1
ATOM 1424 N N . GLN A 1 186 ? 3.669 33.305 -28.492 1.00 57.91 186 GLN A N 1
ATOM 1425 C CA . GLN A 1 186 ? 5.043 33.594 -28.928 1.00 57.91 186 GLN A CA 1
ATOM 1426 C C . GLN A 1 186 ? 6.071 33.641 -27.771 1.00 57.91 186 GLN A C 1
ATOM 1428 O O . GLN A 1 186 ? 6.954 34.496 -27.744 1.00 57.91 186 GLN A O 1
ATOM 1433 N N . ALA A 1 187 ? 5.990 32.731 -26.797 1.00 51.66 187 ALA A N 1
ATOM 1434 C CA . ALA A 1 187 ? 6.934 32.691 -25.673 1.00 51.66 187 ALA A CA 1
ATOM 1435 C C . ALA A 1 187 ? 8.333 32.183 -26.091 1.00 51.66 187 ALA A C 1
ATOM 1437 O O . ALA A 1 187 ? 9.344 32.556 -25.499 1.00 51.66 187 ALA A O 1
ATOM 1438 N N . SER A 1 188 ? 8.408 31.372 -27.151 1.00 57.66 188 SER A N 1
ATOM 1439 C CA . SER A 1 188 ? 9.641 30.705 -27.595 1.00 57.66 188 SER A CA 1
ATOM 1440 C C . SER A 1 188 ? 10.623 31.635 -28.324 1.00 57.66 188 SER A C 1
ATOM 1442 O O . SER A 1 188 ? 11.831 31.430 -28.254 1.00 57.66 188 SER A O 1
ATOM 1444 N N . LEU A 1 189 ? 10.121 32.671 -29.005 1.00 58.19 189 LEU A N 1
ATOM 1445 C CA . LEU A 1 189 ? 10.936 33.609 -29.794 1.00 58.19 189 LEU A CA 1
ATOM 1446 C C . LEU A 1 189 ? 11.621 34.668 -28.919 1.00 58.19 189 LEU A C 1
ATOM 1448 O O . LEU A 1 189 ? 12.761 35.043 -29.183 1.00 58.19 189 LEU A O 1
ATOM 1452 N N . LEU A 1 190 ? 10.953 35.095 -27.843 1.00 59.28 190 LEU A N 1
ATOM 1453 C CA . LEU A 1 190 ? 11.487 36.048 -26.864 1.00 59.28 190 LEU A CA 1
ATOM 1454 C C . LEU A 1 190 ? 12.667 35.460 -26.078 1.00 59.28 190 LEU A C 1
ATOM 1456 O O . LEU A 1 190 ? 13.662 36.148 -25.858 1.00 59.28 190 LEU A O 1
ATOM 1460 N N . LEU A 1 191 ? 12.589 34.173 -25.720 1.00 59.72 191 LEU A N 1
ATOM 1461 C CA . LEU A 1 191 ? 13.667 33.464 -25.027 1.00 59.72 191 LEU A CA 1
ATOM 1462 C C . LEU A 1 191 ? 14.911 33.302 -25.920 1.00 59.72 191 LEU A C 1
ATOM 1464 O O . LEU A 1 191 ? 16.037 33.457 -25.453 1.00 59.72 191 LEU A O 1
ATOM 1468 N N . LEU A 1 192 ? 14.700 33.039 -27.216 1.00 60.03 192 LEU A N 1
ATOM 1469 C CA . LEU A 1 192 ? 15.776 32.895 -28.199 1.00 60.03 192 LEU A CA 1
ATOM 1470 C C . LEU A 1 192 ? 16.487 34.232 -28.464 1.00 60.03 192 LEU A C 1
ATOM 1472 O O . LEU A 1 192 ? 17.712 34.272 -28.566 1.00 60.03 192 LEU A O 1
ATOM 1476 N N . LEU A 1 193 ? 15.727 35.332 -28.526 1.00 62.75 193 LEU A N 1
ATOM 1477 C CA . LEU A 1 193 ? 16.273 36.678 -28.711 1.00 62.75 193 LEU A CA 1
ATOM 1478 C C . LEU A 1 193 ? 17.113 37.115 -27.499 1.00 62.75 193 LEU A C 1
ATOM 1480 O O . LEU A 1 193 ? 18.190 37.685 -27.666 1.00 62.75 193 LEU A O 1
ATOM 1484 N N . LEU A 1 194 ? 16.652 36.800 -26.282 1.00 63.28 194 LEU A N 1
ATOM 1485 C CA . LEU A 1 194 ? 17.355 37.128 -25.040 1.00 63.28 194 LEU A CA 1
ATOM 1486 C C . LEU A 1 194 ? 18.687 36.367 -24.911 1.00 63.28 194 LEU A C 1
ATOM 1488 O O . LEU A 1 194 ? 19.687 36.948 -24.491 1.00 63.28 194 LEU A O 1
ATOM 1492 N N . LEU A 1 195 ? 18.725 35.094 -25.330 1.00 62.12 195 LEU A N 1
ATOM 1493 C CA . LEU A 1 195 ? 19.954 34.290 -25.347 1.00 62.12 195 LEU A CA 1
ATOM 1494 C C . LEU A 1 195 ? 20.993 34.817 -26.349 1.00 62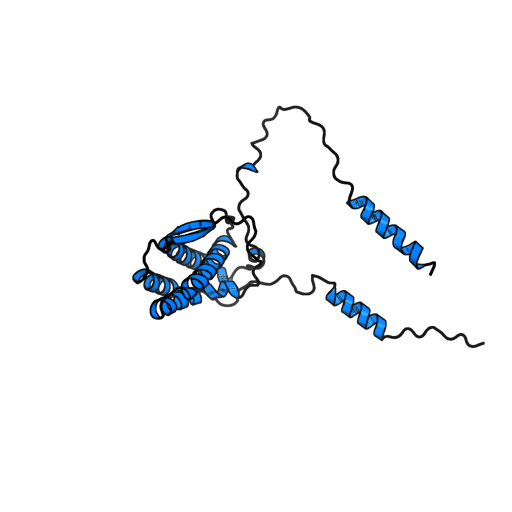.12 195 LEU A C 1
ATOM 1496 O O . LEU A 1 195 ? 22.192 34.701 -26.106 1.00 62.12 195 LEU A O 1
ATOM 1500 N N . LEU A 1 196 ? 20.539 35.399 -27.463 1.00 60.78 196 LEU A N 1
ATOM 1501 C CA . LEU A 1 196 ? 21.413 35.903 -28.525 1.00 60.78 196 LEU A CA 1
ATOM 1502 C C . LEU A 1 196 ? 22.033 37.274 -28.197 1.00 60.78 196 LEU A C 1
ATOM 1504 O O . LEU A 1 196 ? 23.082 37.612 -28.738 1.00 60.78 196 LEU A O 1
ATOM 1508 N N . LEU A 1 197 ? 21.405 38.055 -27.310 1.00 59.44 197 LEU A N 1
ATOM 1509 C CA . LEU A 1 197 ? 21.852 39.398 -26.904 1.00 59.44 197 LEU A CA 1
ATOM 1510 C C . LEU A 1 197 ? 22.820 39.397 -25.706 1.00 59.44 197 LEU A C 1
ATOM 1512 O O . LEU A 1 197 ? 23.558 40.363 -25.509 1.00 59.44 197 LEU A O 1
ATOM 1516 N N . LEU A 1 198 ? 22.869 38.309 -24.931 1.00 55.91 198 LEU A N 1
ATOM 1517 C CA . LEU A 1 198 ? 23.763 38.159 -23.776 1.00 55.91 198 LEU A CA 1
ATOM 1518 C C . LEU A 1 198 ? 25.284 38.206 -24.080 1.00 55.91 198 LEU A C 1
ATOM 1520 O O . LEU A 1 198 ? 26.019 38.725 -23.239 1.00 55.91 198 LEU A O 1
ATOM 1524 N N . PRO A 1 199 ? 25.803 37.742 -25.240 1.00 56.62 199 PRO A N 1
ATOM 1525 C CA . PRO A 1 199 ? 27.246 37.753 -25.506 1.00 56.62 199 PRO A CA 1
ATOM 1526 C C . PRO A 1 199 ? 27.809 39.153 -25.794 1.00 56.62 199 PRO A C 1
ATOM 1528 O O . PRO A 1 199 ? 29.001 39.379 -25.614 1.00 56.62 199 PRO A O 1
ATOM 1531 N N . ALA A 1 200 ? 26.972 40.098 -26.240 1.00 56.72 200 ALA A N 1
ATOM 1532 C CA . ALA A 1 200 ? 27.416 41.444 -26.609 1.00 56.72 200 ALA A CA 1
ATOM 1533 C C . ALA A 1 200 ? 27.589 42.370 -25.393 1.00 56.72 200 ALA A C 1
ATOM 1535 O O . ALA A 1 200 ? 28.437 43.258 -25.408 1.00 56.72 200 ALA A O 1
ATOM 1536 N N . ALA A 1 201 ? 26.821 42.147 -24.322 1.00 54.59 201 ALA A N 1
ATOM 1537 C CA . ALA A 1 201 ? 26.897 42.956 -23.105 1.00 54.59 201 ALA A CA 1
ATOM 1538 C C . ALA A 1 201 ? 28.087 42.579 -22.204 1.00 54.59 201 ALA A C 1
ATOM 1540 O O . ALA A 1 201 ? 28.575 43.420 -21.456 1.00 54.59 201 ALA A O 1
ATOM 1541 N N . LEU A 1 202 ? 28.586 41.341 -22.295 1.00 49.72 202 LEU A N 1
ATOM 1542 C CA . LEU A 1 202 ? 29.702 40.859 -21.470 1.00 49.72 202 LEU A CA 1
ATOM 1543 C C . LEU A 1 202 ? 31.091 41.233 -22.021 1.00 49.72 202 LEU A C 1
ATOM 1545 O O . LEU A 1 202 ? 32.091 41.022 -21.347 1.00 49.72 202 LEU A O 1
ATOM 1549 N N . LEU A 1 203 ? 31.150 41.769 -23.243 1.00 52.06 203 LEU A N 1
ATOM 1550 C CA . LEU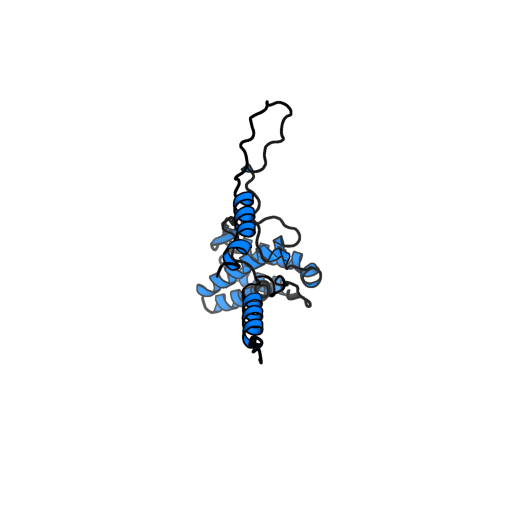 A 1 203 ? 32.376 42.203 -23.931 1.00 52.06 203 LEU A CA 1
ATOM 1551 C C . LEU A 1 203 ? 32.670 43.706 -23.755 1.00 52.06 203 LEU A C 1
ATOM 1553 O O . LEU A 1 203 ? 33.676 44.195 -24.262 1.00 52.06 203 LEU A O 1
ATOM 1557 N N . LEU A 1 204 ? 31.787 44.431 -23.059 1.00 53.22 204 LEU A N 1
ATOM 1558 C CA . LEU A 1 204 ? 31.881 45.870 -22.780 1.00 53.22 204 LEU A CA 1
ATOM 1559 C C . LEU A 1 204 ? 32.108 46.191 -21.289 1.00 53.22 204 LEU A C 1
ATOM 1561 O O . LEU A 1 204 ? 32.025 47.362 -20.915 1.00 53.22 204 LEU A O 1
ATOM 1565 N N . LEU A 1 205 ? 32.397 45.181 -20.456 1.00 46.59 205 LEU A N 1
ATOM 1566 C CA . LEU A 1 205 ? 32.803 45.348 -19.056 1.00 46.59 205 LEU A CA 1
ATOM 1567 C C . LEU A 1 205 ? 34.267 44.947 -18.851 1.00 46.59 205 LEU A C 1
ATOM 1569 O O . LEU A 1 205 ? 34.624 43.823 -19.269 1.00 46.59 205 LEU A O 1
#

Secondary structure (DSSP, 8-state):
--PPPP---HHHHHHHHHHHHHH-TTSS-S-----SS--S-SSHHHHHHHHHTTS-TT-EEEEESSB---TTTHHHHHHHHHHHHHHHHHHHS-HHHHHHHHHHHHHHGGGGGS-PPPPPTT--EEEEEHHHHHHHHHHHHHHHTTTTTTS--GGGSS--BPPPGGGSPPP--S------PPPPPTHHHHHHHHHHHHHHHTT--

pLDDT: mean 81.62, std 21.63, range [35.44, 98.69]

=== Feature glossary ===
The record interleaves many kinds of information about one protein. Here is each kind framed as the question it answers.

Q: Are the domains correctly placed relative to each other?
A: Predicted aligned error is AlphaFold's pairwise confidence. Unlike pLDDT (per-residue), PAE is per-residue-pair and captures whether two parts of the structure are correctly placed relative to each other. Units are ångströms of expected positional error.

Q: Which residues are in helices, strands, or loops?
A: Eight-state secondary structure (DSSP): H is the canonical α-helix, G the tighter 3₁₀-helix, I the wider π-helix; E/B are β-structure, T and S are turns and bends, and '-' is everything else. DSSP derives these from the pattern of main-chain N–H···O=C hydrogen bonds, not from the sequence.

Q: What if only a Cα trace is available?
A: P-SEA three-state annotation labels each residue as helix, strand, or coil based purely on the geometry of the Cα trace. It serves as a fallback when the full backbone (and thus DSSP) is unavailable.

Q: What are the backbone torsion angles?
A: φ (phi) and ψ (psi) are the two rotatable backbone dihedrals per residue: φ is the C(i-1)–N–Cα–C torsion, ψ is the N–Cα–C–N(i+1) torsion, both in degrees on (−180°, 180°]. α-helical residues cluster near (−60°, −45°); β-strand residues near (−120°, +130°). A Ramachandran plot is simply a scatter of (φ, ψ) for every residue.

Q: What known structures does this most resemble?
A: Structural nearest neighbors (via Foldseek easy-search vs the PDB). Reported per hit: target PDB id, E-value, and alignment TM-score. A TM-score above ~0.5 is the conventional threshold for 'same fold'.

Q: What family and function is it annotated with?
A: Database cross-references. InterPro integrates a dozen domain/family signature databases into unified entries with residue-range hits. GO terms attach function/process/location labels with evidence codes. CATH codes position the fold in a four-level structural taxonomy. Organism is the NCBI-taxonomy species name.

Q: Which residues are buried vs exposed?
A: Solvent accessibility: the surface area of each residue that a 1.4 Å water probe can touch, in Å². When only backbone atoms are present the absolute values are lower than full-atom SASA (side chains contribute most of the area) and are flagged as backbone-only.

Q: What do the diagnostic plots show?
A: Three diagnostic plots accompany the record. The Cα contact map visualizes the tertiary structure as a 2D adjacency matrix (8 Å cutoff, sequence-local contacts suppressed). The Ramachandran plot shows the distribution of backbone (φ, ψ) torsions, with points in the α and β basins reflecting secondary structure content. The PAE plot shows AlphaFold's inter-residue confidence as a color matrix.

Q: What is the amino-acid chain?
A: The amino-acid sequence is the protein's primary structure: the linear order of residues from the N-terminus to the C-terminus, written in one-letter code. Everything else here — the 3D coordinates, the secondary structure, the domain annotations — is ultimately a consequence of this string.

Q: What do the rendered images show?
A: The six renders are orthographic views along the three Cartesian axes in both directions. Representation (cartoon, sticks, or surface) and color scheme (sequence-rainbow or by-chain) vary across proteins so the training set covers all the common visualization conventions.

Q: Where is each backbone atom in 3D?
A: The mmCIF table is the protein's shape written out atom by atom. For each backbone N, Cα, C, and carbonyl O, it records an (x, y, z) coordinate triple in Å plus the residue type, chain letter, and residue number.

Q: How mobile is each atom in the crystal?
A: For experimental (PDB) structures, the B-factor (temperature factor) quantifies the positional spread of each atom in the crystal — a combination of thermal vibration and static disorder — in units of Å². High B-factors mark flexible loops or poorly resolved regions; low B-factors mark the rigid, well-ordered core.

Q: How big and how compact is the whole molecule?
A: Three whole-structure scalars: the radius of gyration (RMS distance of Cα from centroid, in Å), the count of Cα–Cα contacts (pairs closer than 8 Å and separated by more than four residues in sequence — i.e. tertiary, not local, contacts), and the bounding-box dimensions. Together they distinguish compact globular folds from extended fibres or disordered chains.

Q: What does the local fold look like, residue by residue?
A: A 3Di character summarizes, for each residue, the relative orientation of the Cα frame of its nearest spatial neighbor. Because it encodes fold topology rather than chemistry, 3Di alignments detect remote structural similarity that sequence alignment misses.

Q: How confident is the AlphaFold model at each residue?
A: For AlphaFold models, the B-factor field carries pLDDT — the model's own estimate of local accuracy on a 0–100 scale. Regions with pLDDT<50 should be treated as essentially unmodeled; they often correspond to intrinsically disordered segments.